Protein AF-0000000080757190 (afdb_homodimer)

Nearest PDB structures (foldseek):
  1sd5-assembly1_A  TM=6.225E-01  e=2.148E-11  Mycobacterium tuberculosis H37Rv
  4e7p-assembly2_A  TM=8.026E-01  e=9.971E-06  Streptococcus pneumoniae R6
  1qmp-assembly4_D  TM=8.564E-01  e=4.461E-05  Geobacillus stearothermophilus
  6ymz-assembly4_D  TM=7.601E-01  e=1.875E-04  Pectobacterium atrosepticum SCRI1043
  6ymz-assembly1_A  TM=7.648E-01  e=6.536E-04  Pectobacterium atrosepticum SCRI1043

Solvent-accessible surface area (backbone atoms only — not comparable to full-atom values): 19755 Å² total; per-residue (Å²): 108,46,32,36,37,38,30,24,57,44,65,65,57,48,49,52,53,50,51,58,47,61,72,43,81,66,52,79,40,80,48,78,25,54,28,60,68,53,41,52,58,52,51,73,77,44,85,35,40,32,36,40,36,42,45,61,31,82,81,44,59,49,65,67,58,46,49,59,48,28,73,66,71,65,30,47,35,39,39,35,30,52,53,92,46,36,67,65,50,36,71,73,34,30,91,56,43,39,33,64,42,48,50,82,70,47,73,66,54,48,52,45,51,52,52,45,49,45,20,43,49,55,46,48,52,52,53,50,51,48,42,52,50,48,54,49,49,43,53,38,49,53,43,35,47,51,26,36,44,49,36,29,70,74,68,65,36,52,68,69,51,29,51,47,48,42,52,49,52,11,60,77,65,69,48,51,52,47,55,46,18,51,51,48,40,64,68,68,65,109,110,45,31,36,36,38,31,26,56,45,67,65,58,48,50,52,52,51,51,58,47,61,71,44,85,66,52,79,39,81,47,80,26,56,29,61,69,54,40,52,59,54,53,72,76,42,86,36,42,30,36,40,36,42,46,62,32,82,81,44,59,48,67,65,57,46,49,58,49,28,72,67,72,65,30,46,36,39,40,36,32,52,52,92,46,36,68,66,49,35,70,72,34,30,90,56,42,39,32,64,43,47,50,82,72,46,71,67,54,48,50,47,51,51,52,44,50,45,20,43,50,55,46,49,51,54,53,49,50,50,41,51,52,49,53,51,50,43,52,39,49,53,44,36,47,50,26,35,44,50,37,29,69,75,66,66,36,51,68,69,52,28,51,48,49,40,53,49,52,11,61,76,66,70,48,52,51,49,56,47,17,52,51,47,40,62,68,70,65,110

Radius of gyration: 26.58 Å; Cα contacts (8 Å, |Δi|>4): 595; chains: 2; bounding box: 55×72×60 Å

Structure (mmCIF, N/CA/C/O backbone):
data_AF-0000000080757190-model_v1
#
loop_
_entity.id
_entity.type
_entity.pdbx_description
1 polymer 'ANTAR domain protein'
#
loop_
_atom_site.group_PDB
_atom_site.id
_atom_site.type_symbol
_atom_site.label_atom_id
_atom_site.label_alt_id
_atom_site.label_comp_id
_atom_site.label_asym_id
_atom_site.label_entity_id
_atom_site.label_seq_id
_atom_site.pdbx_PDB_ins_code
_atom_site.Cartn_x
_atom_site.Cartn_y
_atom_site.Cartn_z
_atom_site.occupancy
_atom_site.B_iso_or_equiv
_atom_site.auth_seq_id
_atom_site.auth_comp_id
_atom_site.auth_asym_id
_atom_site.auth_atom_id
_atom_site.pdbx_PDB_model_num
ATOM 1 N N . MET A 1 1 ? -3.865 -13.961 7.969 1 84.56 1 MET A N 1
ATOM 2 C CA . MET A 1 1 ? -5.262 -14.242 7.645 1 84.56 1 MET A CA 1
ATOM 3 C C . MET A 1 1 ? -5.781 -15.422 8.453 1 84.56 1 MET A C 1
ATOM 5 O O . MET A 1 1 ? -5.191 -16.5 8.438 1 84.56 1 MET A O 1
ATOM 9 N N . ASP A 1 2 ? -6.848 -15.344 9.227 1 87.44 2 ASP A N 1
ATOM 10 C CA . ASP A 1 2 ? -7.289 -16.375 10.164 1 87.44 2 ASP A CA 1
ATOM 11 C C . ASP A 1 2 ? -8.664 -16.922 9.773 1 87.44 2 ASP A C 1
ATOM 13 O O . ASP A 1 2 ? -8.984 -18.078 10.062 1 87.44 2 ASP A O 1
ATOM 17 N N . SER A 1 3 ? -9.453 -16.203 9.164 1 94.81 3 SER A N 1
ATOM 18 C CA . SER A 1 3 ? -10.828 -16.594 8.844 1 94.81 3 SER A CA 1
ATOM 19 C C . SER A 1 3 ? -11.094 -16.5 7.344 1 94.81 3 SER A C 1
ATOM 21 O O . SER A 1 3 ? -10.781 -15.484 6.715 1 94.81 3 SER A O 1
ATOM 23 N N . ILE A 1 4 ? -11.75 -17.641 6.812 1 96.94 4 ILE A N 1
ATOM 24 C CA . ILE A 1 4 ? -11.969 -17.703 5.371 1 96.94 4 ILE A CA 1
ATOM 25 C C . ILE A 1 4 ? -13.422 -18.109 5.09 1 96.94 4 ILE A C 1
ATOM 27 O O . ILE A 1 4 ? -13.961 -19 5.742 1 96.94 4 ILE A O 1
ATOM 31 N N . LEU A 1 5 ? -14.016 -17.359 4.211 1 98.06 5 LEU A N 1
ATOM 32 C CA . LEU A 1 5 ? -15.32 -17.734 3.672 1 98.06 5 LEU A CA 1
ATOM 33 C C . LEU A 1 5 ? -15.188 -18.266 2.25 1 98.06 5 LEU A C 1
ATOM 35 O O . LEU A 1 5 ? -14.656 -17.578 1.371 1 98.06 5 LEU A O 1
ATOM 39 N N . ILE A 1 6 ? -15.609 -19.484 2.037 1 98.5 6 ILE A N 1
ATOM 40 C CA . ILE A 1 6 ? -15.656 -20.094 0.71 1 98.5 6 ILE A CA 1
ATOM 41 C C . ILE A 1 6 ? -17.094 -20.062 0.177 1 98.5 6 ILE A C 1
ATOM 43 O O . ILE A 1 6 ? -18 -20.562 0.82 1 98.5 6 ILE A O 1
ATOM 47 N N . VAL A 1 7 ? -17.266 -19.484 -0.966 1 98.88 7 VAL A N 1
ATOM 48 C CA . VAL A 1 7 ? -18.562 -19.422 -1.63 1 98.88 7 VAL A CA 1
ATOM 49 C C . VAL A 1 7 ? -18.516 -20.188 -2.945 1 98.88 7 VAL A C 1
ATOM 51 O O . VAL A 1 7 ? -17.797 -19.797 -3.871 1 98.88 7 VAL A O 1
ATOM 54 N N . SER A 1 8 ? -19.266 -21.219 -3.076 1 98.81 8 SER A N 1
ATOM 55 C CA . SER A 1 8 ? -19.266 -22.078 -4.258 1 98.81 8 SER A CA 1
ATOM 56 C C . SER A 1 8 ? -20.547 -22.875 -4.367 1 98.81 8 SER A C 1
ATOM 58 O O . SER A 1 8 ? -21.078 -23.375 -3.365 1 98.81 8 SER A O 1
ATOM 60 N N . SER A 1 9 ? -21 -22.969 -5.559 1 98.44 9 SER A N 1
ATOM 61 C CA . SER A 1 9 ? -22.156 -23.812 -5.805 1 98.44 9 SER A CA 1
ATOM 62 C C . SER A 1 9 ? -21.797 -25.297 -5.809 1 98.44 9 SER A C 1
ATOM 64 O O . SER A 1 9 ? -22.672 -26.156 -5.707 1 98.44 9 SER A O 1
ATOM 66 N N . SER A 1 10 ? -20.516 -25.656 -6.012 1 98.19 10 SER A N 1
ATOM 67 C CA . SER A 1 10 ? -20.031 -27.031 -6.078 1 98.19 10 SER A CA 1
ATOM 68 C C . SER A 1 10 ? -19.484 -27.5 -4.727 1 98.19 10 SER A C 1
ATOM 70 O O . SER A 1 10 ? -18.469 -27 -4.258 1 98.19 10 SER A O 1
ATOM 72 N N . LEU A 1 11 ? -20.109 -28.484 -4.25 1 97 11 LEU A N 1
ATOM 73 C CA . LEU A 1 11 ? -19.656 -29.047 -2.984 1 97 11 LEU A CA 1
ATOM 74 C C . LEU A 1 11 ? -18.266 -29.656 -3.125 1 97 11 LEU A C 1
ATOM 76 O O . LEU A 1 11 ? -17.453 -29.594 -2.197 1 97 11 LEU A O 1
ATOM 80 N N . LYS A 1 12 ? -18.109 -30.141 -4.215 1 97.56 12 LYS A N 1
ATOM 81 C CA . LYS A 1 12 ? -16.812 -30.766 -4.484 1 97.56 12 LYS A CA 1
ATOM 82 C C . LYS A 1 12 ? -15.688 -29.734 -4.441 1 97.56 12 LYS A C 1
ATOM 84 O O . LYS A 1 12 ? -14.648 -29.969 -3.824 1 97.56 12 LYS A O 1
ATOM 89 N N . VAL A 1 13 ? -15.914 -28.703 -5.074 1 97.12 13 VAL A N 1
ATOM 90 C CA . VAL A 1 13 ? -14.906 -27.641 -5.117 1 97.12 13 VAL A CA 1
ATOM 91 C C . VAL A 1 13 ? -14.703 -27.062 -3.719 1 97.12 13 VAL A C 1
ATOM 93 O O . VAL A 1 13 ? -13.562 -26.844 -3.293 1 97.12 13 VAL A O 1
ATOM 96 N N . SER A 1 14 ? -15.852 -26.781 -3.021 1 97.56 14 SER A N 1
ATOM 97 C CA . SER A 1 14 ? -15.766 -26.281 -1.653 1 97.56 14 SER A CA 1
ATOM 98 C C . SER A 1 14 ? -14.922 -27.203 -0.779 1 97.56 14 SER A C 1
ATOM 100 O O . SER A 1 14 ? -14.055 -26.75 -0.035 1 97.56 14 SER A O 1
ATOM 102 N N . SER A 1 15 ? -15.164 -28.469 -0.9 1 96.12 15 SER A N 1
ATOM 103 C CA . SER A 1 15 ? -14.461 -29.469 -0.093 1 96.12 15 SER A CA 1
ATOM 104 C C . SER A 1 15 ? -12.977 -29.5 -0.44 1 96.12 15 SER A C 1
ATOM 106 O O . SER A 1 15 ? -12.125 -29.609 0.448 1 96.12 15 SER A O 1
ATOM 108 N N . THR A 1 16 ? -12.711 -29.531 -1.668 1 95.31 16 THR A N 1
ATOM 109 C CA . THR A 1 16 ? -11.328 -29.531 -2.129 1 95.31 16 THR A CA 1
ATOM 110 C C . THR A 1 16 ? -10.57 -28.328 -1.59 1 95.31 16 THR A C 1
ATOM 112 O O . THR A 1 16 ? -9.453 -28.453 -1.085 1 95.31 16 THR A O 1
ATOM 115 N N . LEU A 1 17 ? -11.164 -27.125 -1.741 1 95.62 17 LEU A N 1
ATOM 116 C CA . LEU A 1 17 ? -10.539 -25.891 -1.25 1 95.62 17 LEU A CA 1
ATOM 117 C C . LEU A 1 17 ? -10.328 -25.953 0.26 1 95.62 17 LEU A C 1
ATOM 119 O O . LEU A 1 17 ? -9.281 -25.547 0.764 1 95.62 17 LEU A O 1
ATOM 123 N N . GLU A 1 18 ? -11.375 -26.438 0.95 1 94.5 18 GLU A N 1
ATOM 124 C CA . GLU A 1 18 ? -11.273 -26.594 2.398 1 94.5 18 GLU A CA 1
ATOM 125 C C . GLU A 1 18 ? -10.109 -27.5 2.777 1 94.5 18 GLU A C 1
ATOM 127 O O . GLU A 1 18 ? -9.352 -27.203 3.703 1 94.5 18 GLU A O 1
ATOM 132 N N . GLU A 1 19 ? -9.969 -28.547 2.107 1 93.06 19 GLU A N 1
ATOM 133 C CA . GLU A 1 19 ? -8.898 -29.516 2.371 1 93.06 19 GLU A CA 1
ATOM 134 C C . GLU A 1 19 ? -7.527 -28.891 2.135 1 93.06 19 GLU A C 1
ATOM 136 O O . GLU A 1 19 ? -6.602 -29.094 2.92 1 93.06 19 GLU A O 1
ATOM 141 N N . LEU A 1 20 ? -7.441 -28.203 1.071 1 91.5 20 LEU A N 1
ATOM 142 C CA . LEU A 1 20 ? -6.195 -27.516 0.762 1 91.5 20 LEU A CA 1
ATOM 143 C C . LEU A 1 20 ? -5.824 -26.531 1.868 1 91.5 20 LEU A C 1
ATOM 145 O O . LEU A 1 20 ? -4.664 -26.453 2.271 1 91.5 20 LEU A O 1
ATOM 149 N N . LEU A 1 21 ? -6.789 -25.812 2.355 1 93.12 21 LEU A N 1
ATOM 150 C CA . LEU A 1 21 ? -6.566 -24.797 3.385 1 93.12 21 LEU A CA 1
ATOM 151 C C . LEU A 1 21 ? -6.184 -25.453 4.711 1 93.12 21 LEU A C 1
ATOM 153 O O . LEU A 1 21 ? -5.359 -24.906 5.453 1 93.12 21 LEU A O 1
ATOM 157 N N . LYS A 1 22 ? -6.75 -26.578 5 1 87.94 22 LYS A N 1
ATOM 158 C CA . LYS A 1 22 ? -6.512 -27.266 6.266 1 87.94 22 LYS A CA 1
ATOM 159 C C . LYS A 1 22 ? -5.113 -27.875 6.309 1 87.94 22 LYS A C 1
ATOM 161 O O . LYS A 1 22 ? -4.586 -28.156 7.391 1 87.94 22 LYS A O 1
ATOM 166 N N . PHE A 1 23 ? -4.613 -28.062 5.133 1 81.5 23 PHE A N 1
ATOM 167 C CA . PHE A 1 23 ? -3.246 -28.562 5.086 1 81.5 23 PHE A CA 1
ATOM 168 C C . PHE A 1 23 ? -2.273 -27.531 5.648 1 81.5 23 PHE A C 1
ATOM 170 O O . PHE A 1 23 ? -1.229 -27.891 6.195 1 81.5 23 PHE A O 1
ATOM 177 N N . ASN A 1 24 ? -2.668 -26.25 5.441 1 71.19 24 ASN A N 1
ATOM 178 C CA . ASN A 1 24 ? -1.891 -25.156 6 1 71.19 24 ASN A CA 1
ATOM 179 C C . ASN A 1 24 ? -2.467 -24.688 7.336 1 71.19 24 ASN A C 1
ATOM 181 O O . ASN A 1 24 ? -3.654 -24.375 7.426 1 71.19 24 ASN A O 1
ATOM 185 N N . SER A 1 25 ? -1.931 -24.969 8.453 1 65.5 25 SER A N 1
ATOM 186 C CA . SER A 1 25 ? -2.404 -24.797 9.828 1 65.5 25 SER A CA 1
ATOM 187 C C . SER A 1 25 ? -2.596 -23.328 10.172 1 65.5 25 SER A C 1
ATOM 189 O O . SER A 1 25 ? -3.039 -23 11.273 1 65.5 25 SER A O 1
ATOM 191 N N . SER A 1 26 ? -2.48 -22.531 9.25 1 76.25 26 SER A N 1
ATOM 192 C CA . SER A 1 26 ? -2.504 -21.109 9.609 1 76.25 26 SER A CA 1
ATOM 193 C C . SER A 1 26 ? -3.92 -20.547 9.547 1 76.25 26 SER A C 1
ATOM 195 O O . SER A 1 26 ? -4.168 -19.422 9.984 1 76.25 26 SER A O 1
ATOM 197 N N . TYR A 1 27 ? -4.898 -21.359 9.016 1 82.06 27 TYR A N 1
ATOM 198 C CA . TYR A 1 27 ? -6.27 -20.875 8.891 1 82.06 27 TYR A CA 1
ATOM 199 C C . TYR A 1 27 ? -7.16 -21.484 9.969 1 82.06 27 TYR A C 1
ATOM 201 O O . TYR A 1 27 ? -7.426 -22.688 9.961 1 82.06 27 TYR A O 1
ATOM 209 N N . ASN A 1 28 ? -7.633 -20.734 10.875 1 83.06 28 ASN A N 1
ATOM 210 C CA . ASN A 1 28 ? -8.328 -21.203 12.07 1 83.06 28 ASN A CA 1
ATOM 211 C C . ASN A 1 28 ? -9.82 -21.375 11.82 1 83.06 28 ASN A C 1
ATOM 213 O O . ASN A 1 28 ? -10.477 -22.188 12.477 1 83.06 28 ASN A O 1
ATOM 217 N N . GLU A 1 29 ? -10.438 -20.641 10.961 1 93.81 29 GLU A N 1
ATOM 218 C CA . GLU A 1 29 ? -11.883 -20.656 10.727 1 93.81 29 GLU A CA 1
ATOM 219 C C . GLU A 1 29 ? -12.195 -20.656 9.227 1 93.81 29 GLU A C 1
ATOM 221 O O . GLU A 1 29 ? -11.844 -19.719 8.516 1 93.81 29 GLU A O 1
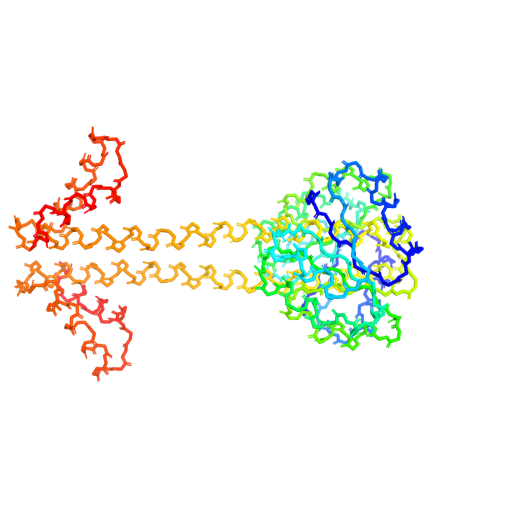ATOM 226 N N . ILE A 1 30 ? -12.82 -21.734 8.859 1 96.12 30 ILE A N 1
ATOM 227 C CA . ILE A 1 30 ? -13.273 -21.875 7.477 1 96.12 30 ILE A CA 1
ATOM 228 C C . ILE A 1 30 ? -14.789 -22.078 7.441 1 96.12 30 ILE A C 1
ATOM 230 O O . ILE A 1 30 ? -15.305 -23.031 8.039 1 96.12 30 ILE A O 1
ATOM 234 N N . VAL A 1 31 ? -15.516 -21.188 6.812 1 97.31 31 VAL A N 1
ATOM 235 C CA . VAL A 1 31 ? -16.969 -21.25 6.656 1 97.31 31 VAL A CA 1
ATOM 236 C C . VAL A 1 31 ? -17.328 -21.391 5.176 1 97.31 31 VAL A C 1
ATOM 238 O O . VAL A 1 31 ? -16.609 -20.859 4.312 1 97.31 31 VAL A O 1
ATOM 241 N N . MET A 1 32 ? -18.344 -22.125 4.859 1 97.94 32 MET A N 1
ATOM 242 C CA . MET A 1 32 ? -18.75 -22.359 3.479 1 97.94 32 MET A CA 1
ATOM 243 C C . MET A 1 32 ? -20.141 -21.781 3.221 1 97.94 32 MET A C 1
ATOM 245 O O . MET A 1 32 ? -21 -21.828 4.094 1 97.94 32 MET A O 1
ATOM 249 N N . ALA A 1 33 ? -20.328 -21.219 2.123 1 98.62 33 ALA A N 1
ATOM 250 C CA . ALA A 1 33 ? -21.609 -20.797 1.588 1 98.62 33 ALA A CA 1
ATOM 251 C C . ALA A 1 33 ? -21.859 -21.391 0.203 1 98.62 33 ALA A C 1
ATOM 253 O O . ALA A 1 33 ? -20.922 -21.5 -0.604 1 98.62 33 ALA A O 1
ATOM 254 N N . ARG A 1 34 ? -23.031 -21.656 -0.179 1 98.06 34 ARG A N 1
ATOM 255 C CA . ARG A 1 34 ? -23.359 -22.391 -1.397 1 98.06 34 ARG A CA 1
ATOM 256 C C . ARG A 1 34 ? -23.766 -21.453 -2.518 1 98.06 34 ARG A C 1
ATOM 258 O O . ARG A 1 34 ? -23.891 -21.859 -3.674 1 98.06 34 ARG A O 1
ATOM 265 N N . ASN A 1 35 ? -24.094 -20.219 -2.113 1 98.19 35 ASN A N 1
ATOM 266 C CA . ASN A 1 35 ? -24.516 -19.188 -3.059 1 98.19 35 ASN A CA 1
ATOM 267 C C . ASN A 1 35 ? -24.312 -17.781 -2.498 1 98.19 35 ASN A C 1
ATOM 269 O O . ASN A 1 35 ? -23.859 -17.625 -1.363 1 98.19 35 ASN A O 1
ATOM 273 N N . ALA A 1 36 ? -24.594 -16.781 -3.316 1 98.62 36 ALA A N 1
ATOM 274 C CA . ALA A 1 36 ? -24.359 -15.391 -2.941 1 98.62 36 ALA A CA 1
ATOM 275 C C . ALA A 1 36 ? -25.25 -14.977 -1.783 1 98.62 36 ALA A C 1
ATOM 277 O O . ALA A 1 36 ? -24.828 -14.258 -0.88 1 98.62 36 ALA A O 1
ATOM 278 N N . GLY A 1 37 ? -26.469 -15.336 -1.903 1 98.19 37 GLY A N 1
ATOM 279 C CA . GLY A 1 37 ? -27.391 -15.008 -0.836 1 98.19 37 GLY A CA 1
ATOM 280 C C . GLY A 1 37 ? -26.938 -15.477 0.528 1 98.19 37 GLY A C 1
ATOM 281 O O . GLY A 1 37 ? -26.969 -14.727 1.5 1 98.19 37 GLY A O 1
ATOM 282 N N . GLU A 1 38 ? -26.516 -16.688 0.583 1 98.25 38 GLU A N 1
ATOM 283 C CA . GLU A 1 38 ? -26.031 -17.234 1.839 1 98.25 38 GLU A CA 1
ATOM 284 C C . GLU A 1 38 ? -24.766 -16.516 2.307 1 98.25 38 GLU A C 1
ATOM 286 O O . GLU A 1 38 ? -24.625 -16.219 3.494 1 98.25 38 GLU A O 1
ATOM 291 N N . ALA A 1 39 ? -23.938 -16.266 1.405 1 98.44 39 ALA A N 1
ATOM 292 C CA . ALA A 1 39 ? -22.719 -15.539 1.732 1 98.44 39 ALA A CA 1
ATOM 293 C C . ALA A 1 39 ? -23.031 -14.164 2.312 1 98.44 39 ALA A C 1
ATOM 295 O O . ALA A 1 39 ? -22.469 -13.766 3.328 1 98.44 39 ALA A O 1
ATOM 296 N N . LYS A 1 40 ? -23.953 -13.461 1.642 1 97.75 40 LYS A N 1
ATOM 297 C CA . LYS A 1 40 ? -24.344 -12.133 2.094 1 97.75 40 LYS A CA 1
ATOM 298 C C . LYS A 1 40 ? -24.906 -12.18 3.51 1 97.75 40 LYS A C 1
ATOM 300 O O . LYS A 1 40 ? -24.656 -11.289 4.32 1 97.75 40 LYS A O 1
ATOM 305 N N . ARG A 1 41 ? -25.688 -13.164 3.809 1 97.81 41 ARG A N 1
ATOM 306 C CA . ARG A 1 41 ? -26.25 -13.32 5.145 1 97.81 41 ARG A CA 1
ATOM 307 C C . ARG A 1 41 ? -25.156 -13.531 6.184 1 97.81 41 ARG A C 1
ATOM 309 O O . ARG A 1 41 ? -25.188 -12.938 7.258 1 97.81 41 ARG A O 1
ATOM 316 N N . ILE A 1 42 ? -24.203 -14.32 5.875 1 97.69 42 ILE A N 1
ATOM 317 C CA . ILE A 1 42 ? -23.094 -14.602 6.785 1 97.69 42 ILE A CA 1
ATOM 318 C C . ILE A 1 42 ? -22.297 -13.336 7.023 1 97.69 42 ILE A C 1
ATOM 320 O O . ILE A 1 42 ? -21.906 -13.039 8.156 1 97.69 42 ILE A O 1
ATOM 324 N N . LEU A 1 43 ? -22.109 -12.586 6.008 1 96.88 43 LEU A N 1
ATOM 325 C CA . LEU A 1 43 ? -21.266 -11.398 6.023 1 96.88 43 LEU A CA 1
ATOM 326 C C . LEU A 1 43 ? -21.953 -10.258 6.762 1 96.88 43 LEU A C 1
ATOM 328 O O . LEU A 1 43 ? -21.312 -9.266 7.117 1 96.88 43 LEU A O 1
ATOM 332 N N . LEU A 1 44 ? -23.266 -10.328 6.914 1 95.06 44 LEU A N 1
ATOM 333 C CA . LEU A 1 44 ? -23.984 -9.367 7.754 1 95.06 44 LEU A CA 1
ATOM 334 C C . LEU A 1 44 ? -23.516 -9.477 9.203 1 95.06 44 LEU A C 1
ATOM 336 O O . LEU A 1 44 ? -23.516 -8.477 9.93 1 95.06 44 LEU A O 1
ATOM 340 N N . ASP A 1 45 ? -23.094 -10.656 9.539 1 94.19 45 ASP A N 1
ATOM 341 C CA . ASP A 1 45 ? -22.828 -10.93 10.953 1 94.19 45 ASP A CA 1
ATOM 342 C C . ASP A 1 45 ? -21.328 -10.758 11.258 1 94.19 45 ASP A C 1
ATOM 344 O O . ASP A 1 45 ? -20.969 -10.453 12.391 1 94.19 45 ASP A O 1
ATOM 348 N N . ARG A 1 46 ? -20.656 -11.062 10.234 1 92.69 46 ARG A N 1
ATOM 349 C CA . ARG A 1 46 ? -19.219 -10.984 10.508 1 92.69 46 ARG A CA 1
ATOM 350 C C . ARG A 1 46 ? -18.438 -10.82 9.211 1 92.69 46 ARG A C 1
ATOM 352 O O . ARG A 1 46 ? -18.938 -11.117 8.125 1 92.69 46 ARG A O 1
ATOM 359 N N . ASP A 1 47 ? -17.172 -10.43 9.438 1 93.19 47 ASP A N 1
ATOM 360 C CA . ASP A 1 47 ? -16.234 -10.312 8.32 1 93.19 47 ASP A CA 1
ATOM 361 C C . ASP A 1 47 ? -15.242 -11.469 8.312 1 93.19 47 ASP A C 1
ATOM 363 O O . ASP A 1 47 ? -15.164 -12.234 9.273 1 93.19 47 ASP A O 1
ATOM 367 N N . PHE A 1 48 ? -14.695 -11.656 7.23 1 96.12 48 PHE A N 1
ATOM 368 C CA . PHE A 1 48 ? -13.648 -12.656 7.062 1 96.12 48 PHE A CA 1
ATOM 369 C C . PHE A 1 48 ? -12.375 -12.031 6.512 1 96.12 48 PHE A C 1
ATOM 371 O O . PHE A 1 48 ? -12.43 -11.008 5.824 1 96.12 48 PHE A O 1
ATOM 378 N N . ASP A 1 49 ? -11.25 -12.586 6.848 1 94.88 49 ASP A N 1
ATOM 379 C CA . ASP A 1 49 ? -9.992 -12.078 6.293 1 94.88 49 ASP A CA 1
ATOM 380 C C . ASP A 1 49 ? -9.93 -12.297 4.785 1 94.88 49 ASP A C 1
ATOM 382 O O . ASP A 1 49 ? -9.461 -11.43 4.043 1 94.88 49 ASP A O 1
ATOM 386 N N . LEU A 1 50 ? -10.461 -13.453 4.371 1 96.69 50 LEU A N 1
ATOM 387 C CA . LEU A 1 50 ? -10.438 -13.828 2.963 1 96.69 50 LEU A CA 1
ATOM 388 C C . LEU A 1 50 ? -11.758 -14.477 2.555 1 96.69 50 LEU A C 1
ATOM 390 O O . LEU A 1 50 ? -12.297 -15.305 3.287 1 96.69 50 LEU A O 1
ATOM 394 N N . CYS A 1 51 ? -12.32 -13.992 1.433 1 98.19 51 CYS A N 1
ATOM 395 C CA . CYS A 1 51 ? -13.461 -14.633 0.785 1 98.19 51 CYS A CA 1
ATOM 396 C C . CYS A 1 51 ? -13.062 -15.211 -0.565 1 98.19 51 CYS A C 1
ATOM 398 O O . CYS A 1 51 ? -12.57 -14.492 -1.436 1 98.19 51 CYS A O 1
ATOM 400 N N . ILE A 1 52 ? -13.211 -16.5 -0.713 1 98.44 52 ILE A N 1
ATOM 401 C CA . ILE A 1 52 ? -12.961 -17.188 -1.978 1 98.44 52 ILE A CA 1
ATOM 402 C C . ILE A 1 52 ? -14.289 -17.484 -2.668 1 98.44 52 ILE A C 1
ATOM 404 O O . ILE A 1 52 ? -15.125 -18.219 -2.127 1 98.44 52 ILE A O 1
ATOM 408 N N . ILE A 1 53 ? -14.461 -16.938 -3.832 1 98.88 53 ILE A N 1
ATOM 409 C CA . ILE A 1 53 ? -15.688 -17.125 -4.59 1 98.88 53 ILE A CA 1
ATOM 410 C C . ILE A 1 53 ? -15.406 -17.922 -5.855 1 98.88 53 ILE A C 1
ATOM 412 O O . ILE A 1 53 ? -14.672 -17.469 -6.738 1 98.88 53 ILE A O 1
ATOM 416 N N . ASN A 1 54 ? -15.938 -19.094 -5.941 1 98.75 54 ASN A N 1
ATOM 417 C CA . ASN A 1 54 ? -15.867 -19.969 -7.109 1 98.75 54 ASN A CA 1
ATOM 418 C C . ASN A 1 54 ? -17.016 -19.703 -8.078 1 98.75 54 ASN A C 1
ATOM 420 O O . ASN A 1 54 ? -18.141 -20.172 -7.848 1 98.75 54 ASN A O 1
ATOM 424 N N . THR A 1 55 ? -16.734 -19.062 -9.141 1 98.56 55 THR A N 1
ATOM 425 C CA . THR A 1 55 ? -17.797 -18.672 -10.07 1 98.56 55 THR A CA 1
ATOM 426 C C . THR A 1 55 ? -18.016 -19.766 -11.117 1 98.56 55 THR A C 1
ATOM 428 O O . THR A 1 55 ? -17.125 -20.578 -11.375 1 98.56 55 THR A O 1
ATOM 431 N N . PRO A 1 56 ? -19.219 -19.719 -11.719 1 98.31 56 PRO A N 1
ATOM 432 C CA . PRO A 1 56 ? -20.391 -18.938 -11.352 1 98.31 56 PRO A CA 1
ATOM 433 C C . PRO A 1 56 ? -21.172 -19.531 -10.188 1 98.31 56 PRO A C 1
ATOM 435 O O . PRO A 1 56 ? -21.016 -20.719 -9.883 1 98.31 56 PRO A O 1
ATOM 438 N N . LEU A 1 57 ? -21.875 -18.719 -9.594 1 98.69 57 LEU A N 1
ATOM 439 C CA . LEU A 1 57 ? -22.828 -19.172 -8.57 1 98.69 57 LEU A CA 1
ATOM 440 C C . LEU A 1 57 ? -24.203 -19.406 -9.172 1 98.69 57 LEU A C 1
ATOM 442 O O . LEU A 1 57 ? -24.422 -19.141 -10.352 1 98.69 57 LEU A O 1
ATOM 446 N N . THR A 1 58 ? -25.062 -19.969 -8.383 1 98 58 THR A N 1
ATOM 447 C CA . THR A 1 58 ? -26.391 -20.328 -8.867 1 98 58 THR A CA 1
ATOM 448 C C . THR A 1 58 ? -27.266 -19.078 -8.992 1 98 58 THR A C 1
ATOM 450 O O . THR A 1 58 ? -28.125 -19 -9.875 1 98 58 THR A O 1
ATOM 453 N N . ASP A 1 59 ? -27.062 -18.156 -8.211 1 98.31 59 ASP A N 1
ATOM 454 C CA . ASP A 1 59 ? -27.969 -17.016 -8.148 1 98.31 59 ASP A CA 1
ATOM 455 C C . ASP A 1 59 ? -27.375 -15.797 -8.828 1 98.31 59 ASP A C 1
ATOM 457 O O . ASP A 1 59 ? -28.078 -14.844 -9.164 1 98.31 59 ASP A O 1
ATOM 461 N N . GLU A 1 60 ? -26.125 -15.789 -8.992 1 98.25 60 GLU A N 1
ATOM 462 C CA . GLU A 1 60 ? -25.422 -14.766 -9.75 1 98.25 60 GLU A CA 1
ATOM 463 C C . GLU A 1 60 ? -24.047 -15.25 -10.195 1 98.25 60 GLU A C 1
ATOM 465 O O . GLU A 1 60 ? -23.609 -16.328 -9.789 1 98.25 60 GLU A O 1
ATOM 470 N N . PHE A 1 61 ? -23.5 -14.453 -10.992 1 98.25 61 PHE A N 1
ATOM 471 C CA . PHE A 1 61 ? -22.172 -14.836 -11.453 1 98.25 61 PHE A CA 1
ATOM 472 C C . PHE A 1 61 ? -21.156 -14.812 -10.305 1 98.25 61 PHE A C 1
ATOM 474 O O . PHE A 1 61 ? -20.375 -15.75 -10.141 1 98.25 61 PHE A O 1
ATOM 481 N N . GLY A 1 62 ? -21.031 -13.789 -9.508 1 98.38 62 GLY A N 1
ATOM 482 C CA . GLY A 1 62 ? -20.125 -13.711 -8.375 1 98.38 62 GLY A CA 1
ATOM 483 C C . GLY A 1 62 ? -19.359 -12.406 -8.312 1 98.38 62 GLY A C 1
ATOM 484 O O . GLY A 1 62 ? -18.844 -12.031 -7.262 1 98.38 62 GLY A O 1
ATOM 485 N N . THR A 1 63 ? -19.312 -11.664 -9.43 1 98.25 63 THR A N 1
ATOM 486 C CA . THR A 1 63 ? -18.562 -10.422 -9.5 1 98.25 63 THR A CA 1
ATOM 487 C C . THR A 1 63 ? -19.188 -9.359 -8.602 1 98.25 63 THR A C 1
ATOM 489 O O . THR A 1 63 ? -18.484 -8.633 -7.895 1 98.25 63 THR A O 1
ATOM 492 N N . ASN A 1 64 ? -20.484 -9.227 -8.609 1 97.5 64 ASN A N 1
ATOM 493 C CA . ASN A 1 64 ? -21.172 -8.258 -7.75 1 97.5 64 ASN A CA 1
ATOM 494 C C . ASN A 1 64 ? -20.938 -8.562 -6.273 1 97.5 64 ASN A C 1
ATOM 496 O O . ASN A 1 64 ? -20.703 -7.652 -5.477 1 97.5 64 ASN A O 1
ATOM 500 N N . LEU A 1 65 ? -21.031 -9.812 -5.941 1 98.25 65 LEU A N 1
ATOM 501 C CA . LEU A 1 65 ? -20.734 -10.219 -4.57 1 98.25 65 LEU A CA 1
ATOM 502 C C . LEU A 1 65 ? -19.312 -9.844 -4.18 1 98.25 65 LEU A C 1
ATOM 504 O O . LEU A 1 65 ? -19.094 -9.273 -3.109 1 98.25 65 LEU A O 1
ATOM 508 N N . ALA A 1 66 ? -18.422 -10.117 -5.02 1 98.44 66 ALA A N 1
ATOM 509 C CA . ALA A 1 66 ? -17.016 -9.812 -4.77 1 98.44 66 ALA A CA 1
ATOM 510 C C . ALA A 1 66 ? -16.828 -8.312 -4.543 1 98.44 66 ALA A C 1
ATOM 512 O O . ALA A 1 66 ? -16.125 -7.91 -3.609 1 98.44 66 ALA A O 1
ATOM 513 N N . ILE A 1 67 ? -17.406 -7.496 -5.41 1 97.5 67 ILE A N 1
ATOM 514 C CA . ILE A 1 67 ? -17.281 -6.047 -5.332 1 97.5 67 ILE A CA 1
ATOM 515 C C . ILE A 1 67 ? -17.891 -5.547 -4.02 1 97.5 67 ILE A C 1
ATOM 517 O O . ILE A 1 67 ? -17.297 -4.699 -3.342 1 97.5 67 ILE A O 1
ATOM 521 N N . ASN A 1 68 ? -19.047 -6.09 -3.652 1 96.5 68 ASN A N 1
ATOM 522 C CA . ASN A 1 68 ? -19.703 -5.719 -2.4 1 96.5 68 ASN A CA 1
ATOM 523 C C . ASN A 1 68 ? -18.812 -6.031 -1.197 1 96.5 68 ASN A C 1
ATOM 525 O O . ASN A 1 68 ? -18.703 -5.223 -0.271 1 96.5 68 ASN A O 1
ATOM 529 N N . ILE A 1 69 ? -18.156 -7.141 -1.247 1 96.94 69 ILE A N 1
ATOM 530 C CA . ILE A 1 69 ? -17.281 -7.551 -0.148 1 96.94 69 ILE A CA 1
ATOM 531 C C . ILE A 1 69 ? -16.047 -6.664 -0.108 1 96.94 69 ILE A C 1
ATOM 533 O O . ILE A 1 69 ? -15.656 -6.176 0.957 1 96.94 69 ILE A O 1
ATOM 537 N N . ALA A 1 70 ? -15.477 -6.473 -1.234 1 94.81 70 ALA A N 1
ATOM 538 C CA . ALA A 1 70 ? -14.258 -5.672 -1.336 1 94.81 70 ALA A CA 1
ATOM 539 C C . ALA A 1 70 ? -14.492 -4.25 -0.836 1 94.81 70 ALA A C 1
ATOM 541 O O . ALA A 1 70 ? -13.602 -3.645 -0.232 1 94.81 70 ALA A O 1
ATOM 542 N N . ASN A 1 71 ? -15.617 -3.68 -1.094 1 90.69 71 ASN A N 1
ATOM 543 C CA . ASN A 1 71 ? -15.961 -2.311 -0.724 1 90.69 71 ASN A CA 1
ATOM 544 C C . ASN A 1 71 ? -16.031 -2.139 0.791 1 90.69 71 ASN A C 1
ATOM 546 O O . ASN A 1 71 ? -15.945 -1.02 1.298 1 90.69 71 ASN A O 1
ATOM 550 N N . ARG A 1 72 ? -16.219 -3.266 1.52 1 85.19 72 ARG A N 1
ATOM 551 C CA . ARG A 1 72 ? -16.234 -3.186 2.977 1 85.19 72 ARG A CA 1
ATOM 552 C C . ARG A 1 72 ? -14.828 -2.969 3.525 1 85.19 72 ARG A C 1
ATOM 554 O O . ARG A 1 72 ? -14.664 -2.574 4.684 1 85.19 72 ARG A O 1
ATOM 561 N N . GLU A 1 73 ? -13.734 -3.225 2.627 1 79.25 73 GLU A N 1
ATOM 562 C CA . GLU A 1 73 ? -12.328 -2.961 2.924 1 79.25 73 GLU A CA 1
ATOM 563 C C . GLU A 1 73 ? -11.852 -3.783 4.117 1 79.25 73 GLU A C 1
ATOM 565 O O . GLU A 1 73 ? -10.914 -3.391 4.816 1 79.25 73 GLU A O 1
ATOM 570 N N . THR A 1 74 ? -12.57 -4.875 4.461 1 82 74 THR A N 1
ATOM 571 C CA . THR A 1 74 ? -12.211 -5.711 5.598 1 82 74 THR A CA 1
ATOM 572 C C . THR A 1 74 ? -11.664 -7.055 5.125 1 82 74 THR A C 1
ATOM 574 O O . THR A 1 74 ? -10.945 -7.734 5.867 1 82 74 THR A O 1
ATOM 577 N N . SER A 1 75 ? -12.055 -7.309 3.949 1 92.81 75 SER A N 1
ATOM 578 C CA . SER A 1 75 ? -11.734 -8.648 3.475 1 92.81 75 SER A CA 1
ATOM 579 C C . SER A 1 75 ? -10.945 -8.602 2.17 1 92.81 75 SER A C 1
ATOM 581 O O . SER A 1 75 ? -11.18 -7.723 1.333 1 92.81 75 SER A O 1
ATOM 583 N N . GLN A 1 76 ? -9.984 -9.547 2.066 1 95.69 76 GLN A N 1
ATOM 584 C CA . GLN A 1 76 ? -9.469 -9.859 0.738 1 95.69 76 GLN A CA 1
ATOM 585 C C . GLN A 1 76 ? -10.438 -10.766 -0.024 1 95.69 76 GLN A C 1
ATOM 587 O O . GLN A 1 76 ? -11.172 -11.547 0.581 1 95.69 76 GLN A O 1
ATOM 592 N N . VAL A 1 77 ? -10.523 -10.586 -1.362 1 97.75 77 VAL A N 1
ATOM 593 C CA . VAL A 1 77 ? -11.43 -11.414 -2.156 1 97.75 77 VAL A CA 1
ATOM 594 C C . VAL A 1 77 ? -10.656 -12.078 -3.293 1 97.75 77 VAL A C 1
ATOM 596 O O . VAL A 1 77 ? -9.93 -11.414 -4.031 1 97.75 77 VAL A O 1
ATOM 599 N N . MET A 1 78 ? -10.75 -13.367 -3.361 1 98.12 78 MET A N 1
ATOM 600 C CA . MET A 1 78 ? -10.266 -14.164 -4.484 1 98.12 78 MET A CA 1
ATOM 601 C C . MET A 1 78 ? -11.43 -14.695 -5.316 1 98.12 78 MET A C 1
ATOM 603 O O . MET A 1 78 ? -12.289 -15.414 -4.805 1 98.12 78 MET A O 1
ATOM 607 N N . LEU A 1 79 ? -11.438 -14.336 -6.551 1 98.5 79 LEU A N 1
ATOM 608 C CA . LEU A 1 79 ? -12.461 -14.789 -7.488 1 98.5 79 LEU A CA 1
ATOM 609 C C . LEU A 1 79 ? -11.891 -15.836 -8.445 1 98.5 79 LEU A C 1
ATOM 611 O O . LEU A 1 79 ? -10.938 -15.555 -9.172 1 98.5 79 LEU A O 1
ATOM 615 N N . ILE A 1 80 ? -12.414 -17.047 -8.359 1 98.38 80 ILE A N 1
ATOM 616 C CA . ILE A 1 80 ? -12.016 -18.109 -9.266 1 98.38 80 ILE A CA 1
ATOM 617 C C . ILE A 1 80 ? -12.969 -18.156 -10.461 1 98.38 80 ILE A C 1
ATOM 619 O O . ILE A 1 80 ? -14.18 -18.297 -10.297 1 98.38 80 ILE A O 1
ATOM 623 N N . VAL A 1 81 ? -12.406 -18.031 -11.664 1 98.25 81 VAL A N 1
ATOM 624 C CA . VAL A 1 81 ? -13.227 -17.906 -12.867 1 98.25 81 VAL A CA 1
ATOM 625 C C . VAL A 1 81 ? -12.695 -18.812 -13.961 1 98.25 81 VAL A C 1
ATOM 627 O O . VAL A 1 81 ? -11.562 -19.297 -13.883 1 98.25 81 VAL A O 1
ATOM 630 N N . LYS A 1 82 ? -13.609 -19.109 -14.898 1 97 82 LYS A N 1
ATOM 631 C CA . LYS A 1 82 ? -13.164 -19.828 -16.094 1 97 82 LYS A CA 1
ATOM 632 C C . LYS A 1 82 ? -12.047 -19.062 -16.797 1 97 82 LYS A C 1
ATOM 634 O O . LYS A 1 82 ? -12.094 -17.828 -16.906 1 97 82 LYS A O 1
ATOM 639 N N . SER A 1 83 ? -11.117 -19.797 -17.375 1 95.5 83 SER A N 1
ATOM 640 C CA . SER A 1 83 ? -9.906 -19.219 -17.953 1 95.5 83 SER A CA 1
ATOM 641 C C . SER A 1 83 ? -10.258 -18.234 -19.078 1 95.5 83 SER A C 1
ATOM 643 O O . SER A 1 83 ? -9.602 -17.203 -19.234 1 95.5 83 SER A O 1
ATOM 645 N N . GLU A 1 84 ? -11.297 -18.484 -19.844 1 96.06 84 GLU A N 1
ATOM 646 C CA . GLU A 1 84 ? -11.672 -17.641 -20.984 1 96.06 84 GLU A CA 1
ATOM 647 C C . GLU A 1 84 ? -12.188 -16.281 -20.516 1 96.06 84 GLU A C 1
ATOM 649 O O . GLU A 1 84 ? -12.234 -15.336 -21.312 1 96.06 84 GLU A O 1
ATOM 654 N N . LEU A 1 85 ? -12.617 -16.234 -19.219 1 96.94 85 LEU A N 1
ATOM 655 C CA . LEU A 1 85 ? -13.211 -15.008 -18.703 1 96.94 85 LEU A CA 1
ATOM 656 C C . LEU A 1 85 ? -12.211 -14.25 -17.844 1 96.94 85 LEU A C 1
ATOM 658 O O . LEU A 1 85 ? -12.5 -13.133 -17.391 1 96.94 85 LEU A O 1
ATOM 662 N N . GLU A 1 86 ? -11.062 -14.789 -17.578 1 95.69 86 GLU A N 1
ATOM 663 C CA . GLU A 1 86 ? -10.117 -14.273 -16.594 1 95.69 86 GLU A CA 1
ATOM 664 C C . GLU A 1 86 ? -9.75 -12.828 -16.891 1 95.69 86 GLU A C 1
ATOM 666 O O . GLU A 1 86 ? -9.844 -11.969 -16 1 95.69 86 GLU A O 1
ATOM 671 N N . ASP A 1 87 ? -9.359 -12.461 -18.125 1 92.56 87 ASP A N 1
ATOM 672 C CA . ASP A 1 87 ? -8.898 -11.117 -18.453 1 92.56 87 ASP A CA 1
ATOM 673 C C . ASP A 1 87 ? -10.031 -10.102 -18.344 1 92.56 87 ASP A C 1
ATOM 675 O O . ASP A 1 87 ? -9.859 -9.039 -17.75 1 92.56 87 ASP A O 1
ATOM 679 N N . GLU A 1 88 ? -11.164 -10.453 -18.906 1 95.94 88 GLU A N 1
ATOM 680 C CA . GLU A 1 88 ? -12.32 -9.57 -18.875 1 95.94 88 GLU A CA 1
ATOM 681 C C . GLU A 1 88 ? -12.75 -9.266 -17.453 1 95.94 88 GLU A C 1
ATOM 683 O O . GLU A 1 88 ? -12.977 -8.109 -17.094 1 95.94 88 GLU A O 1
ATOM 688 N N . ILE A 1 89 ? -12.812 -10.297 -16.641 1 97.19 89 ILE A N 1
ATOM 689 C CA . ILE A 1 89 ? -13.273 -10.133 -15.258 1 97.19 89 ILE A CA 1
ATOM 690 C C . ILE A 1 89 ? -12.219 -9.391 -14.445 1 97.19 89 ILE A C 1
ATOM 692 O O . ILE A 1 89 ? -12.547 -8.531 -13.625 1 97.19 89 ILE A O 1
ATOM 696 N N . SER A 1 90 ? -11.008 -9.734 -14.625 1 95.06 90 SER A N 1
ATOM 697 C CA . SER A 1 90 ? -9.93 -9.031 -13.938 1 95.06 90 SER A CA 1
ATOM 698 C C . SER A 1 90 ? -9.992 -7.531 -14.195 1 95.06 90 SER A C 1
ATOM 700 O O . SER A 1 90 ? -9.906 -6.734 -13.258 1 95.06 90 SER A O 1
ATOM 702 N N . ASP A 1 91 ? -10.172 -7.102 -15.438 1 92.56 91 ASP A N 1
ATOM 703 C CA . ASP A 1 91 ? -10.258 -5.691 -15.812 1 92.56 91 ASP A CA 1
ATOM 704 C C . ASP A 1 91 ? -11.414 -5.004 -15.086 1 92.56 91 ASP A C 1
ATOM 706 O O . ASP A 1 91 ? -11.312 -3.834 -14.719 1 92.56 91 ASP A O 1
ATOM 710 N N . LYS A 1 92 ? -12.469 -5.762 -14.898 1 95.5 92 LYS A N 1
ATOM 711 C CA . LYS A 1 92 ? -13.695 -5.215 -14.32 1 95.5 92 LYS A CA 1
ATOM 712 C C . LYS A 1 92 ? -13.555 -5.016 -12.812 1 95.5 92 LYS A C 1
ATOM 714 O O . LYS A 1 92 ? -14.141 -4.098 -12.242 1 95.5 92 LYS A O 1
ATOM 719 N N . VAL A 1 93 ? -12.695 -5.879 -12.18 1 96.06 93 VAL A N 1
ATOM 720 C CA . VAL A 1 93 ? -12.812 -5.898 -10.727 1 96.06 93 VAL A CA 1
ATOM 721 C C . VAL A 1 93 ? -11.484 -5.477 -10.094 1 96.06 93 VAL A C 1
ATOM 723 O O . VAL A 1 93 ? -11.406 -5.27 -8.883 1 96.06 93 VAL A O 1
ATOM 726 N N . GLU A 1 94 ? -10.461 -5.355 -10.844 1 92.12 94 GLU A N 1
ATOM 727 C CA . GLU A 1 94 ? -9.133 -5.09 -10.297 1 92.12 94 GLU A CA 1
ATOM 728 C C . GLU A 1 94 ? -9.109 -3.793 -9.492 1 92.12 94 GLU A C 1
ATOM 730 O O . GLU A 1 94 ? -8.406 -3.693 -8.484 1 92.12 94 GLU A O 1
ATOM 735 N N . ASP A 1 95 ? -9.891 -2.764 -9.898 1 90.81 95 ASP A N 1
ATOM 736 C CA . ASP A 1 95 ? -9.914 -1.473 -9.227 1 90.81 95 ASP A CA 1
ATOM 737 C C . ASP A 1 95 ? -10.539 -1.594 -7.836 1 90.81 95 ASP A C 1
ATOM 739 O O . ASP A 1 95 ? -10.398 -0.692 -7.004 1 90.81 95 ASP A O 1
ATOM 743 N N . TYR A 1 96 ? -11.25 -2.725 -7.598 1 94.06 96 TYR A N 1
ATOM 744 C CA . TYR A 1 96 ? -11.852 -2.947 -6.289 1 94.06 96 TYR A CA 1
ATOM 745 C C . TYR A 1 96 ? -10.938 -3.773 -5.395 1 94.06 96 TYR A C 1
ATOM 747 O O . TYR A 1 96 ? -11.297 -4.102 -4.262 1 94.06 96 TYR A O 1
ATOM 755 N N . GLY A 1 97 ? -9.75 -4.152 -6.008 1 94.44 97 GLY A N 1
ATOM 756 C CA . GLY A 1 97 ? -8.797 -4.914 -5.223 1 94.44 97 GLY A CA 1
ATOM 757 C C . GLY A 1 97 ? -9.094 -6.402 -5.203 1 94.44 97 GLY A C 1
ATOM 758 O O . GLY A 1 97 ? -8.648 -7.117 -4.305 1 94.44 97 GLY A O 1
ATOM 759 N N . ILE A 1 98 ? -9.875 -6.891 -6.078 1 96.88 98 ILE A N 1
ATOM 760 C CA . ILE A 1 98 ? -10.273 -8.289 -6.113 1 96.88 98 ILE A CA 1
ATOM 761 C C . ILE A 1 98 ? -9.266 -9.094 -6.934 1 96.88 98 ILE A C 1
ATOM 763 O O . ILE A 1 98 ? -8.906 -8.703 -8.047 1 96.88 98 ILE A O 1
ATOM 767 N N . PHE A 1 99 ? -8.852 -10.203 -6.434 1 97 99 PHE A N 1
ATOM 768 C CA . PHE A 1 99 ? -7.879 -11.094 -7.059 1 97 99 PHE A CA 1
ATOM 769 C C . PHE A 1 99 ? -8.578 -12.164 -7.887 1 97 99 PHE A C 1
ATOM 771 O O . PHE A 1 99 ? -9.398 -12.922 -7.367 1 97 99 PHE A O 1
ATOM 778 N N . VAL A 1 100 ? -8.219 -12.219 -9.141 1 97.44 100 VAL A N 1
ATOM 779 C CA . VAL A 1 100 ? -8.852 -13.18 -10.039 1 97.44 100 VAL A CA 1
ATOM 780 C C . VAL A 1 100 ? -7.883 -14.312 -10.352 1 97.44 100 VAL A C 1
ATOM 782 O O . VAL A 1 100 ? -6.723 -14.07 -10.703 1 97.44 100 VAL A O 1
ATOM 785 N N . VAL A 1 101 ? -8.359 -15.531 -10.18 1 96.88 101 VAL A N 1
ATOM 786 C CA . VAL A 1 101 ? -7.605 -16.734 -10.477 1 96.88 101 VAL A CA 1
ATOM 787 C C . VAL A 1 101 ? -8.383 -17.609 -11.469 1 96.88 101 VAL A C 1
ATOM 789 O O . VAL A 1 101 ? -9.586 -17.844 -11.289 1 96.88 101 VAL A O 1
ATOM 792 N N . ALA A 1 102 ? -7.641 -18.078 -12.477 1 96.31 102 ALA A N 1
ATOM 793 C CA . ALA A 1 102 ? -8.305 -18.859 -13.523 1 96.31 102 ALA A CA 1
ATOM 794 C C . ALA A 1 102 ? -8.32 -20.344 -13.172 1 96.31 102 ALA A C 1
ATOM 796 O O . ALA A 1 102 ? -7.371 -20.859 -12.57 1 96.31 102 ALA A O 1
ATOM 797 N N . LYS A 1 103 ? -9.539 -21 -13.609 1 94.44 103 LYS A N 1
ATOM 798 C CA . LYS A 1 103 ? -9.617 -22.453 -13.625 1 94.44 103 LYS A CA 1
ATOM 799 C C . LYS A 1 103 ? -8.797 -23.031 -14.773 1 94.44 103 LYS A C 1
ATOM 801 O O . LYS A 1 103 ? -8.672 -22.422 -15.836 1 94.44 103 LYS A O 1
ATOM 806 N N . PRO A 1 104 ? -8.242 -24.344 -14.492 1 94.5 104 PRO A N 1
ATOM 807 C CA . PRO A 1 104 ? -8.211 -25.125 -13.258 1 94.5 104 PRO A CA 1
ATOM 808 C C . PRO A 1 104 ? -7.191 -24.609 -12.25 1 94.5 104 PRO A C 1
ATOM 810 O O . PRO A 1 104 ? -6.109 -24.156 -12.633 1 94.5 104 PRO A O 1
ATOM 813 N N . VAL A 1 105 ? -7.535 -24.641 -11.062 1 93.5 105 VAL A N 1
ATOM 814 C CA . VAL A 1 105 ? -6.641 -24.219 -9.984 1 93.5 105 VAL A CA 1
ATOM 815 C C . VAL A 1 105 ? -5.934 -25.438 -9.391 1 93.5 105 VAL A C 1
ATOM 817 O O . VAL A 1 105 ? -6.535 -26.203 -8.641 1 93.5 105 VAL A O 1
ATOM 820 N N . ASN A 1 106 ? -4.742 -25.578 -9.734 1 90.56 106 ASN A N 1
ATOM 821 C CA . ASN A 1 106 ? -3.99 -26.672 -9.117 1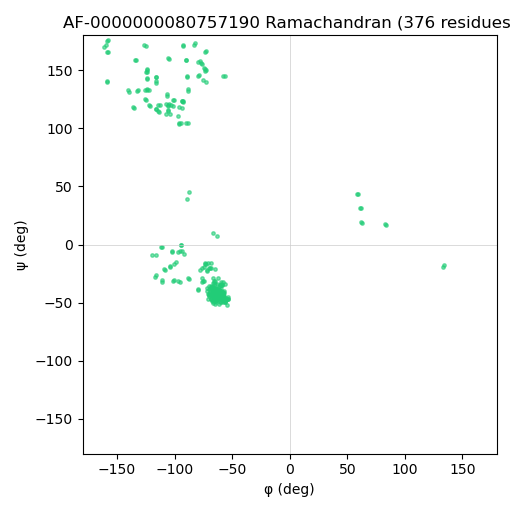 90.56 106 ASN A CA 1
ATOM 822 C C . ASN A 1 106 ? -3.451 -26.281 -7.746 1 90.56 106 ASN A C 1
ATOM 824 O O . ASN A 1 106 ? -3.592 -25.125 -7.324 1 90.56 106 ASN A O 1
ATOM 828 N N . ARG A 1 107 ? -2.871 -27.281 -7.055 1 89.94 107 ARG A N 1
ATOM 829 C CA . ARG A 1 107 ? -2.414 -27.094 -5.684 1 89.94 107 ARG A CA 1
ATOM 830 C C . ARG A 1 107 ? -1.354 -26 -5.613 1 89.94 107 ARG A C 1
ATO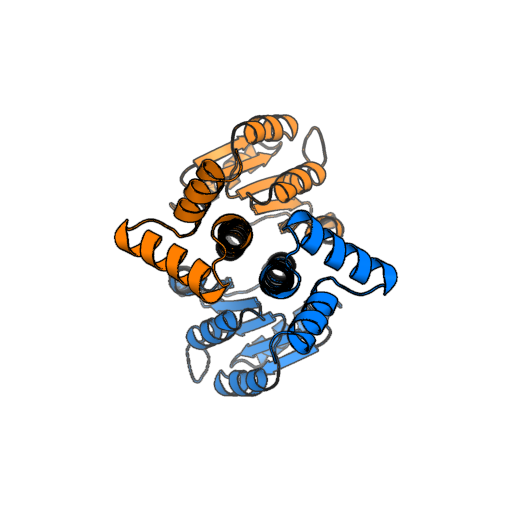M 832 O O . ARG A 1 107 ? -1.396 -25.141 -4.727 1 89.94 107 ARG A O 1
ATOM 839 N N . GLN A 1 108 ? -0.476 -26.016 -6.535 1 88.31 108 GLN A N 1
ATOM 840 C CA . GLN A 1 108 ? 0.616 -25.047 -6.547 1 88.31 108 GLN A CA 1
ATOM 841 C C . GLN A 1 108 ? 0.091 -23.625 -6.742 1 88.31 108 GLN A C 1
ATOM 843 O O . GLN A 1 108 ? 0.484 -22.703 -6.016 1 88.31 108 GLN A O 1
ATOM 848 N N . LEU A 1 109 ? -0.723 -23.422 -7.734 1 91.12 109 LEU A N 1
ATOM 849 C CA . LEU A 1 109 ? -1.306 -22.125 -8.016 1 91.12 109 LEU A CA 1
ATOM 850 C C . LEU A 1 109 ? -2.131 -21.625 -6.836 1 91.12 109 LEU A C 1
ATOM 852 O O . LEU A 1 109 ? -2.057 -20.453 -6.469 1 91.12 109 LEU A O 1
ATOM 856 N N . PHE A 1 110 ? -2.881 -22.547 -6.25 1 93.81 110 PHE A N 1
ATOM 857 C CA . PHE A 1 110 ? -3.713 -22.188 -5.109 1 93.81 110 PHE A CA 1
ATOM 858 C C . PHE A 1 110 ? -2.857 -21.656 -3.963 1 93.81 110 PHE A C 1
ATOM 860 O O . PHE A 1 110 ? -3.129 -20.578 -3.424 1 93.81 110 PHE A O 1
ATOM 867 N N . TRP A 1 111 ? -1.884 -22.312 -3.639 1 90.31 111 TRP A N 1
ATOM 868 C CA . TRP A 1 111 ? -1.021 -21.938 -2.523 1 90.31 111 TRP A CA 1
ATOM 869 C C . TRP A 1 111 ? -0.277 -20.641 -2.826 1 90.31 111 TRP A C 1
ATOM 871 O O . TRP A 1 111 ? -0.144 -19.781 -1.957 1 90.31 111 TRP A O 1
ATOM 881 N N . SER A 1 112 ? 0.2 -20.547 -4.004 1 91.81 112 SER A N 1
ATOM 882 C CA . SER A 1 112 ? 0.884 -19.328 -4.398 1 91.81 112 SER A CA 1
ATOM 883 C C . SER A 1 112 ? -0.041 -18.109 -4.293 1 91.81 112 SER A C 1
ATOM 885 O O . SER A 1 112 ? 0.357 -17.062 -3.785 1 91.81 112 SER A O 1
ATOM 887 N N . ALA A 1 113 ? -1.247 -18.219 -4.805 1 94.25 113 ALA A N 1
ATOM 888 C CA . ALA A 1 113 ? -2.238 -17.141 -4.73 1 94.25 113 ALA A CA 1
ATOM 889 C C . ALA A 1 113 ? -2.525 -16.766 -3.279 1 94.25 113 ALA A C 1
ATOM 891 O O . ALA A 1 113 ? -2.539 -15.578 -2.932 1 94.25 113 ALA A O 1
ATOM 892 N N . LEU A 1 114 ? -2.682 -17.781 -2.426 1 93.38 114 LEU A N 1
ATOM 893 C CA . LEU A 1 114 ? -2.967 -17.531 -1.016 1 93.38 114 LEU A CA 1
ATOM 894 C C . LEU A 1 114 ? -1.825 -16.766 -0.353 1 93.38 114 LEU A C 1
ATOM 896 O O . LEU A 1 114 ? -2.062 -15.859 0.441 1 93.38 114 LEU A O 1
ATOM 900 N N . LYS A 1 115 ? -0.684 -17.15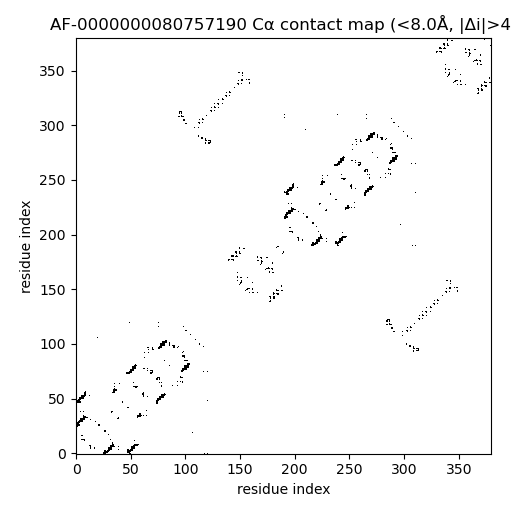6 -0.627 1 91.56 115 LYS A N 1
ATOM 901 C CA . LYS A 1 115 ? 0.485 -16.5 -0.062 1 91.56 115 LYS A CA 1
ATOM 902 C C . LYS A 1 115 ? 0.551 -15.039 -0.505 1 91.56 115 LYS A C 1
ATOM 904 O O . LYS A 1 115 ? 0.778 -14.141 0.313 1 91.56 115 LYS A O 1
ATOM 909 N N . LEU A 1 116 ? 0.322 -14.836 -1.77 1 94 116 LEU A N 1
ATOM 910 C CA . LEU A 1 116 ? 0.364 -13.484 -2.316 1 94 116 LEU A CA 1
ATOM 911 C C . LEU A 1 116 ? -0.74 -12.625 -1.715 1 94 116 LEU A C 1
ATOM 913 O O . LEU A 1 116 ? -0.503 -11.469 -1.35 1 94 116 LEU A O 1
ATOM 917 N N . ILE A 1 117 ? -1.805 -13.141 -1.593 1 95.19 117 ILE A N 1
ATOM 918 C CA . ILE A 1 117 ? -2.939 -12.422 -1.023 1 95.19 117 ILE A CA 1
ATOM 919 C C . ILE A 1 117 ? -2.672 -12.125 0.449 1 95.19 117 ILE A C 1
ATOM 921 O O . ILE A 1 117 ? -3.055 -11.062 0.952 1 95.19 117 ILE A O 1
ATOM 925 N N . SER A 1 118 ? -2.076 -13.078 1.168 1 92.81 118 SER A N 1
ATOM 926 C CA . SER A 1 118 ? -1.73 -12.859 2.57 1 92.81 118 SER A CA 1
ATOM 927 C C . SER A 1 118 ? -0.77 -11.688 2.73 1 92.81 118 SER A C 1
ATOM 929 O O . SER A 1 118 ? -0.911 -10.891 3.658 1 92.81 118 SER A O 1
ATOM 931 N N . VAL A 1 119 ? 0.194 -11.578 1.852 1 93.44 119 VAL A N 1
ATOM 932 C CA . VAL A 1 119 ? 1.14 -10.469 1.868 1 93.44 119 VAL A CA 1
ATOM 933 C C . VAL A 1 119 ? 0.394 -9.156 1.66 1 93.44 119 VAL A C 1
ATOM 935 O O . VAL A 1 119 ? 0.625 -8.18 2.381 1 93.44 119 VAL A O 1
ATOM 938 N N . SER A 1 120 ? -0.515 -9.148 0.658 1 92.44 120 SER A N 1
ATOM 939 C CA . SER A 1 120 ? -1.327 -7.969 0.377 1 92.44 120 SER A CA 1
ATOM 940 C C . SER A 1 120 ? -2.186 -7.59 1.578 1 92.44 120 SER A C 1
ATOM 942 O O . SER A 1 120 ? -2.299 -6.41 1.921 1 92.44 120 SER A O 1
ATOM 944 N N . HIS A 1 121 ? -2.75 -8.586 2.17 1 92.25 121 HIS A N 1
ATOM 945 C CA . HIS A 1 121 ? -3.594 -8.375 3.34 1 92.25 121 HIS A CA 1
ATOM 946 C C . HIS A 1 121 ? -2.824 -7.676 4.453 1 92.25 121 HIS A C 1
ATOM 948 O O . HIS A 1 121 ? -3.316 -6.711 5.043 1 92.25 121 HIS A O 1
ATOM 954 N N . ASN A 1 122 ? -1.668 -8.133 4.754 1 89.81 122 ASN A N 1
ATOM 955 C CA . ASN A 1 122 ? -0.852 -7.574 5.828 1 89.81 122 ASN A CA 1
ATOM 956 C C . ASN A 1 122 ? -0.438 -6.137 5.531 1 89.81 122 ASN A C 1
ATOM 958 O O . ASN A 1 122 ? -0.449 -5.289 6.422 1 89.81 122 ASN A O 1
ATOM 962 N N . ARG A 1 123 ? -0.093 -5.898 4.301 1 87.75 123 ARG A N 1
ATOM 963 C CA . ARG A 1 123 ? 0.284 -4.547 3.898 1 87.75 123 ARG A CA 1
ATOM 964 C C . ARG A 1 123 ? -0.887 -3.582 4.051 1 87.75 123 ARG A C 1
ATOM 966 O O . ARG A 1 123 ? -0.721 -2.471 4.559 1 87.75 123 ARG A O 1
ATOM 973 N N . MET A 1 124 ? -2.018 -4.027 3.611 1 88.38 124 MET A N 1
ATOM 974 C CA . MET A 1 124 ? -3.215 -3.193 3.682 1 88.38 124 MET A CA 1
ATOM 975 C C . MET A 1 124 ? -3.584 -2.895 5.129 1 88.38 124 MET A C 1
ATOM 977 O O . MET A 1 124 ? -3.973 -1.772 5.457 1 88.38 124 MET A O 1
ATOM 981 N N . LYS A 1 125 ? -3.49 -3.902 5.934 1 88.62 125 LYS A N 1
ATOM 982 C CA . LYS A 1 125 ? -3.795 -3.721 7.348 1 88.62 125 LYS A CA 1
ATOM 983 C C . LYS A 1 125 ? -2.895 -2.656 7.973 1 88.62 125 LYS A C 1
ATOM 985 O O . LYS A 1 125 ? -3.359 -1.819 8.75 1 88.62 125 LYS A O 1
ATOM 990 N N . GLY A 1 126 ? -1.649 -2.65 7.629 1 87.88 126 GLY A N 1
ATOM 991 C CA . GLY A 1 126 ? -0.717 -1.648 8.125 1 87.88 126 GLY A CA 1
ATOM 992 C C . GLY A 1 126 ? -1.066 -0.24 7.684 1 87.88 126 GLY A C 1
ATOM 993 O O . GLY A 1 126 ? -1.059 0.69 8.492 1 87.88 126 GLY A O 1
ATOM 994 N N . LEU A 1 127 ? -1.415 -0.097 6.426 1 87.88 127 LEU A N 1
ATOM 995 C CA . LEU A 1 127 ? -1.755 1.21 5.879 1 87.88 127 LEU A CA 1
ATOM 996 C C . LEU A 1 127 ? -3.076 1.713 6.449 1 87.88 127 LEU A C 1
ATOM 998 O O . LEU A 1 127 ? -3.236 2.912 6.691 1 87.88 127 LEU A O 1
ATOM 1002 N N . LYS A 1 128 ? -3.99 0.798 6.605 1 89 128 LYS A N 1
ATOM 1003 C CA . LYS A 1 128 ? -5.273 1.17 7.195 1 89 128 LYS A CA 1
ATOM 1004 C C . LYS A 1 128 ? -5.102 1.646 8.633 1 89 128 LYS A C 1
ATOM 1006 O O . LYS A 1 128 ? -5.742 2.613 9.055 1 89 128 LYS A O 1
ATOM 1011 N N . LYS A 1 129 ? -4.27 0.962 9.352 1 92 129 LYS A N 1
ATOM 1012 C CA . LYS A 1 129 ? -3.971 1.386 10.711 1 92 129 LYS A CA 1
ATOM 1013 C C . LYS A 1 129 ? -3.355 2.783 10.734 1 92 129 LYS A C 1
ATOM 1015 O O . LYS A 1 129 ? -3.717 3.613 11.57 1 92 129 LYS A O 1
ATOM 1020 N N . GLN A 1 130 ? -2.518 3.047 9.828 1 92.62 130 GLN A N 1
ATOM 1021 C CA . GLN A 1 130 ? -1.913 4.367 9.711 1 92.62 130 GLN A CA 1
ATOM 1022 C C . GLN A 1 130 ? -2.969 5.43 9.414 1 92.62 130 GLN A C 1
ATOM 1024 O O . GLN A 1 130 ? -2.945 6.516 9.992 1 92.62 130 GLN A O 1
ATOM 1029 N N . ASN A 1 131 ? -3.809 5.129 8.531 1 93.06 131 ASN A N 1
ATOM 1030 C CA . ASN A 1 131 ? -4.898 6.035 8.195 1 93.06 131 ASN A CA 1
ATOM 1031 C C . ASN A 1 131 ? -5.77 6.348 9.406 1 93.06 131 ASN A C 1
ATOM 1033 O O . ASN A 1 131 ? -6.148 7.5 9.633 1 93.06 131 ASN A O 1
ATOM 1037 N N . GLU A 1 132 ? -6.051 5.352 10.125 1 94.25 132 GLU A N 1
ATOM 1038 C CA . GLU A 1 132 ? -6.852 5.535 11.336 1 94.25 132 GLU A CA 1
ATOM 1039 C C . GLU A 1 132 ? -6.125 6.422 12.344 1 94.25 132 GLU A C 1
ATOM 1041 O O . GLU A 1 132 ? -6.742 7.281 12.977 1 94.25 132 GLU A O 1
ATOM 1046 N N . GLN A 1 133 ? -4.891 6.168 12.445 1 95.94 133 GLN A N 1
ATOM 1047 C CA . GLN A 1 133 ? -4.086 6.969 13.367 1 95.94 133 GLN A CA 1
ATOM 1048 C C . GLN A 1 133 ? -4.023 8.422 12.914 1 95.94 133 GLN A C 1
ATOM 1050 O O . GLN A 1 133 ? -4.098 9.336 13.734 1 95.94 133 GLN A O 1
ATOM 1055 N N . LEU A 1 134 ? -3.918 8.633 11.656 1 96.06 134 LEU A N 1
ATOM 1056 C CA . LEU A 1 134 ? -3.879 9.992 11.109 1 96.06 134 LEU A CA 1
ATOM 1057 C C . LEU A 1 134 ? -5.219 10.688 11.297 1 96.06 134 LEU A C 1
ATOM 1059 O O . LEU A 1 134 ? -5.266 11.883 11.609 1 96.06 134 LEU A O 1
ATOM 1063 N N . GLN A 1 135 ? -6.23 9.992 11.102 1 95.44 135 GLN A N 1
ATOM 1064 C CA . GLN A 1 135 ? -7.559 10.555 11.328 1 95.44 135 GLN A CA 1
ATOM 1065 C C . GLN A 1 135 ? -7.746 10.953 12.789 1 95.44 135 GLN A C 1
ATOM 1067 O O . GLN A 1 135 ? -8.297 12.023 13.078 1 95.44 135 GLN A O 1
ATOM 1072 N N . LYS A 1 136 ? -7.285 10.125 13.68 1 95.19 136 LYS A N 1
ATOM 1073 C CA . LYS A 1 136 ? -7.332 10.445 15.102 1 95.19 136 LYS A CA 1
ATOM 1074 C C . LYS A 1 136 ? -6.488 11.672 15.414 1 95.19 136 LYS A C 1
ATOM 1076 O O . LYS A 1 136 ? -6.895 12.523 16.203 1 95.19 136 LYS A O 1
ATOM 1081 N N . LYS A 1 137 ? -5.387 11.734 14.867 1 94.69 137 LYS A N 1
ATOM 1082 C CA . LYS A 1 137 ? -4.504 12.875 15.07 1 94.69 137 LYS A CA 1
ATOM 1083 C C . LYS A 1 137 ? -5.168 14.18 14.617 1 94.69 137 LYS A C 1
ATOM 1085 O O . LYS A 1 137 ? -5.031 15.211 15.273 1 94.69 137 LYS A O 1
ATOM 1090 N N . ILE A 1 138 ? -5.82 14.125 13.523 1 94.38 138 ILE A N 1
ATOM 1091 C CA . ILE A 1 138 ? -6.547 15.273 13.008 1 94.38 138 ILE A CA 1
ATOM 1092 C C . ILE A 1 138 ? -7.59 15.727 14.023 1 94.38 138 ILE A C 1
ATOM 1094 O O . ILE A 1 138 ? -7.684 16.922 14.344 1 94.38 138 ILE A O 1
ATOM 1098 N N . GLU A 1 139 ? -8.281 14.836 14.547 1 94 139 GLU A N 1
ATOM 1099 C CA . GLU A 1 139 ? -9.305 15.148 15.539 1 94 139 GLU A CA 1
ATOM 1100 C C . GLU A 1 139 ? -8.688 15.727 16.812 1 94 139 GLU A C 1
ATOM 1102 O O . GLU A 1 139 ? -9.219 16.688 17.391 1 94 139 GLU A O 1
ATOM 1107 N N . ASP A 1 140 ? -7.602 15.156 17.266 1 94.88 140 ASP A N 1
ATOM 1108 C CA . ASP A 1 140 ? -6.906 15.633 18.453 1 94.88 140 ASP A CA 1
ATOM 1109 C C . ASP A 1 140 ? -6.422 17.078 18.266 1 94.88 140 ASP A C 1
ATOM 1111 O O . ASP A 1 140 ? -6.578 17.906 19.156 1 94.88 140 ASP A O 1
ATOM 1115 N N . ILE A 1 141 ? -5.898 17.344 17.1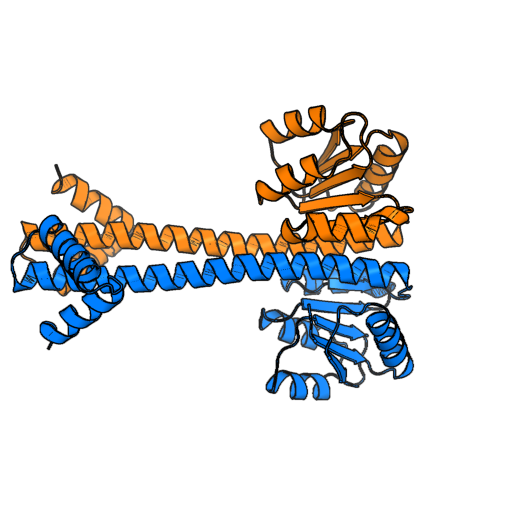41 1 93.31 141 ILE A N 1
ATOM 1116 C CA . ILE A 1 141 ? -5.383 18.688 16.859 1 93.31 141 ILE A CA 1
ATOM 1117 C C . ILE A 1 141 ? -6.527 19.703 16.859 1 93.31 141 ILE A C 1
ATOM 1119 O O . ILE A 1 141 ? -6.395 20.781 17.438 1 93.31 141 ILE A O 1
ATOM 1123 N N . LYS A 1 142 ? -7.59 19.344 16.281 1 90.44 142 LYS A N 1
ATOM 1124 C CA . LYS A 1 142 ? -8.742 20.234 16.25 1 90.44 142 LYS A CA 1
ATOM 1125 C C . LYS A 1 142 ? -9.219 20.562 17.672 1 90.44 142 LYS A C 1
ATOM 1127 O O . LYS A 1 142 ? -9.516 21.719 17.984 1 90.44 142 LYS A O 1
ATOM 1132 N N . PHE A 1 143 ? -9.227 19.547 18.547 1 92.75 143 PHE A N 1
ATOM 1133 C CA . PHE A 1 143 ? -9.68 19.734 19.922 1 92.75 143 PHE A CA 1
ATOM 1134 C C . PHE A 1 143 ? -8.695 20.594 20.703 1 92.75 143 PHE A C 1
ATOM 1136 O O . PHE A 1 143 ? -9.109 21.5 21.438 1 92.75 143 PHE A O 1
ATOM 1143 N N . VAL A 1 144 ? -7.453 20.344 20.516 1 94 144 VAL A N 1
ATOM 1144 C CA . VAL A 1 144 ? -6.418 21.078 21.234 1 94 144 VAL A CA 1
ATOM 1145 C C . VAL A 1 144 ? -6.395 22.531 20.766 1 94 144 VAL A C 1
ATOM 1147 O O . VAL A 1 144 ? -6.25 23.453 21.578 1 94 144 VAL A O 1
ATOM 1150 N N . ASP A 1 145 ? -6.535 22.734 19.5 1 91.62 145 ASP A N 1
ATOM 1151 C CA . ASP A 1 145 ? -6.539 24.078 18.953 1 91.62 145 ASP A CA 1
ATOM 1152 C C . ASP A 1 145 ? -7.738 24.875 19.453 1 91.62 145 ASP A C 1
ATOM 1154 O O . ASP A 1 145 ? -7.613 26.062 19.781 1 91.62 145 ASP A O 1
ATOM 1158 N N . ARG A 1 146 ? -8.82 24.203 19.438 1 89.81 146 ARG A N 1
ATOM 1159 C CA . ARG A 1 146 ? -10 24.859 19.969 1 89.81 146 ARG A CA 1
ATOM 1160 C C . ARG A 1 146 ? -9.797 25.25 21.438 1 89.81 146 ARG A C 1
ATOM 1162 O O . ARG A 1 146 ? -10.188 26.344 21.859 1 89.81 146 ARG A O 1
ATOM 1169 N N . ALA A 1 147 ? -9.188 24.406 22.203 1 93.5 147 ALA A N 1
ATOM 1170 C CA . ALA A 1 147 ? -8.898 24.688 23.609 1 93.5 147 ALA A CA 1
ATOM 1171 C C . ALA A 1 147 ? -7.945 25.875 23.75 1 93.5 147 ALA A C 1
ATOM 1173 O O . ALA A 1 147 ? -8.117 26.719 24.625 1 93.5 147 ALA A O 1
ATOM 1174 N N . LYS A 1 148 ? -6.938 25.906 22.922 1 92.56 148 LYS A N 1
ATOM 1175 C CA . LYS A 1 148 ? -6.008 27.031 22.922 1 92.56 148 LYS A CA 1
ATOM 1176 C C . LYS A 1 148 ? -6.734 28.344 22.656 1 92.56 148 LYS A C 1
ATOM 1178 O O . LYS A 1 148 ? -6.5 29.328 23.344 1 92.56 148 LYS A O 1
ATOM 1183 N N . CYS A 1 149 ? -7.637 28.344 21.688 1 87.81 149 CYS A N 1
ATOM 1184 C CA . CYS A 1 149 ? -8.398 29.547 21.344 1 87.81 149 CYS A CA 1
ATOM 1185 C C . CYS A 1 149 ? -9.234 30.016 22.531 1 87.81 149 CYS A C 1
ATOM 1187 O O . CYS A 1 149 ? -9.312 31.219 22.781 1 87.81 149 CYS A O 1
ATOM 1189 N N . VAL A 1 150 ? -9.758 29.047 23.203 1 89.06 150 VAL A N 1
ATOM 1190 C CA . VAL A 1 150 ? -10.57 29.359 24.375 1 89.06 150 VAL A CA 1
ATOM 1191 C C . VAL A 1 150 ? -9.703 30 25.438 1 89.06 150 VAL A C 1
ATOM 1193 O O . VAL A 1 150 ? -10.102 31 26.062 1 89.06 150 VAL A O 1
ATOM 1196 N N . LEU A 1 151 ? -8.484 29.5 25.641 1 91.94 151 LEU A N 1
ATOM 1197 C CA . LEU A 1 151 ? -7.566 30.047 26.641 1 91.94 151 LEU A CA 1
ATOM 1198 C C . LEU A 1 151 ? -7.113 31.453 26.266 1 91.94 151 LEU A C 1
ATOM 1200 O O . LEU A 1 151 ? -6.977 32.312 27.125 1 91.94 151 LEU A O 1
ATOM 1204 N N . ILE A 1 152 ? -6.914 31.672 25 1 88.88 152 ILE A N 1
ATOM 1205 C CA . ILE A 1 152 ? -6.477 32.969 24.516 1 88.88 152 ILE A CA 1
ATOM 1206 C C . ILE A 1 152 ? -7.609 34 24.672 1 88.88 152 ILE A C 1
ATOM 1208 O O . ILE A 1 152 ? -7.395 35.094 25.141 1 88.88 152 ILE A O 1
ATOM 1212 N N . GLU A 1 153 ? -8.766 33.531 24.297 1 84.88 153 GLU A N 1
ATOM 1213 C CA . GLU A 1 153 ? -9.914 34.438 24.312 1 84.88 153 GLU A CA 1
ATOM 1214 C C . GLU A 1 153 ? -10.344 34.781 25.734 1 84.88 153 GLU A C 1
ATOM 1216 O O . GLU A 1 153 ? -10.617 35.938 26.031 1 84.88 153 GLU A O 1
ATOM 1221 N N . TYR A 1 154 ? -10.312 33.844 26.672 1 86.75 154 TYR A N 1
ATOM 1222 C CA . TYR A 1 154 ? -10.938 34.031 27.969 1 86.75 154 TYR A CA 1
ATOM 1223 C C . TYR A 1 154 ? -9.891 34.375 29.031 1 86.75 154 TYR A C 1
ATOM 1225 O O . TYR A 1 154 ? -10.188 35.094 29.984 1 86.75 154 TYR A O 1
ATOM 1233 N N . LEU A 1 155 ? -8.703 33.875 28.875 1 89.25 155 LEU A N 1
ATOM 1234 C CA . LEU A 1 155 ? -7.68 34.062 29.906 1 89.25 155 LEU A CA 1
ATOM 1235 C C . LEU A 1 155 ? -6.59 35 29.391 1 89.25 155 LEU A C 1
ATOM 1237 O O . LEU A 1 155 ? -5.605 35.25 30.094 1 89.25 155 LEU A O 1
ATOM 1241 N N . LYS A 1 156 ? -6.719 35.438 28.141 1 88.38 156 LYS A N 1
ATOM 1242 C CA . LYS A 1 156 ? -5.844 36.438 27.516 1 88.38 156 LYS A CA 1
ATOM 1243 C C . LYS A 1 156 ? -4.402 35.938 27.469 1 88.38 156 LYS A C 1
ATOM 1245 O O . LYS A 1 156 ? -3.465 36.719 27.688 1 88.38 156 LYS A O 1
ATOM 1250 N N . MET A 1 157 ? -4.266 34.656 27.344 1 88.69 157 MET A N 1
ATOM 1251 C CA . MET A 1 157 ? -2.947 34.031 27.172 1 88.69 157 MET A CA 1
ATOM 1252 C C . MET A 1 157 ? -2.428 34.281 25.75 1 88.69 157 MET A C 1
ATOM 1254 O O . MET A 1 157 ? -3.211 34.5 24.828 1 88.69 157 MET A O 1
ATOM 1258 N N . SER A 1 158 ? -1.139 34.312 25.641 1 87.5 158 SER A N 1
ATOM 1259 C CA . SER A 1 158 ? -0.557 34.188 24.297 1 87.5 158 SER A CA 1
ATOM 1260 C C . SER A 1 158 ? -0.648 32.781 23.781 1 87.5 158 SER A C 1
ATOM 1262 O O . SER A 1 158 ? -0.948 31.844 24.531 1 87.5 158 SER A O 1
ATOM 1264 N N . GLU A 1 159 ? -0.448 32.562 22.578 1 86.88 159 GLU A N 1
ATOM 1265 C CA . GLU A 1 159 ? -0.463 31.219 22 1 86.88 159 GLU A CA 1
ATOM 1266 C C . GLU A 1 159 ? 0.583 30.312 22.656 1 86.88 159 GLU A C 1
ATOM 1268 O O . GLU A 1 159 ? 0.311 29.156 22.938 1 86.88 159 GLU A O 1
ATOM 1273 N N . ALA A 1 160 ? 1.731 30.844 22.828 1 89.62 160 ALA A N 1
ATOM 1274 C CA . ALA A 1 160 ? 2.814 30.094 23.453 1 89.62 160 ALA A CA 1
ATOM 1275 C C . ALA A 1 160 ? 2.451 29.688 24.891 1 89.62 160 ALA A C 1
ATOM 1277 O O . ALA A 1 160 ? 2.73 28.562 25.312 1 89.62 160 ALA A O 1
ATOM 1278 N N . GLU A 1 161 ? 1.814 30.609 25.531 1 93 161 GLU A N 1
ATOM 1279 C CA . GLU A 1 161 ? 1.394 30.344 26.906 1 93 161 GLU A CA 1
ATOM 1280 C C . GLU A 1 161 ? 0.311 29.266 26.953 1 93 161 GLU A C 1
ATOM 1282 O O . GLU A 1 161 ? 0.355 28.375 27.797 1 93 161 GLU A O 1
ATOM 1287 N N . ALA A 1 162 ? -0.696 29.453 26.094 1 93.06 162 ALA A N 1
ATOM 1288 C CA . ALA A 1 162 ? -1.792 28.5 26.031 1 93.06 162 ALA A CA 1
ATOM 1289 C C . ALA A 1 162 ? -1.271 27.094 25.719 1 93.06 162 ALA A C 1
ATOM 1291 O O . ALA A 1 162 ? -1.704 26.109 26.344 1 93.06 162 ALA A O 1
ATOM 1292 N N . HIS A 1 163 ? -0.335 26.969 24.766 1 92.81 163 HIS A N 1
ATOM 1293 C CA . HIS A 1 163 ? 0.268 25.688 24.391 1 92.81 163 HIS A CA 1
ATOM 1294 C C . HIS A 1 163 ? 1.014 25.078 25.562 1 92.81 163 HIS A C 1
ATOM 1296 O O . HIS A 1 163 ? 0.865 23.891 25.844 1 92.81 163 HIS A O 1
ATOM 1302 N N . ARG A 1 164 ? 1.717 25.922 26.234 1 95.69 164 ARG A N 1
ATOM 1303 C CA . ARG A 1 164 ? 2.486 25.469 27.391 1 95.69 164 ARG A CA 1
ATOM 1304 C C . ARG A 1 164 ? 1.564 25.016 28.516 1 95.69 164 ARG A C 1
ATOM 1306 O O . ARG A 1 164 ? 1.881 24.062 29.234 1 95.69 164 ARG A O 1
ATOM 1313 N N . PHE A 1 165 ? 0.563 25.75 28.609 1 96.31 165 PHE A N 1
ATOM 1314 C CA . PHE A 1 165 ? -0.41 25.422 29.656 1 96.31 165 PHE A CA 1
ATOM 1315 C C . PHE A 1 165 ? -0.988 24.031 29.422 1 96.31 165 PHE A C 1
ATOM 1317 O O . PHE A 1 165 ? -1.035 23.203 30.344 1 96.31 165 PHE A O 1
ATOM 1324 N N . ILE A 1 166 ? -1.388 23.734 28.25 1 96.5 166 ILE A N 1
ATOM 1325 C CA . ILE A 1 166 ? -1.987 22.453 27.906 1 96.5 166 ILE A CA 1
ATOM 1326 C C . ILE A 1 166 ? -0.957 21.328 28.078 1 96.5 166 ILE A C 1
ATOM 1328 O O . ILE A 1 166 ? -1.261 20.281 28.641 1 96.5 166 ILE A O 1
ATOM 1332 N N . GLU A 1 167 ? 0.229 21.547 27.594 1 96 167 GLU A N 1
ATOM 1333 C CA . GLU A 1 167 ? 1.31 20.578 27.703 1 96 167 GLU A CA 1
ATOM 1334 C C . GLU A 1 167 ? 1.61 20.234 29.156 1 96 167 GLU A C 1
ATOM 1336 O O . GLU A 1 167 ? 1.732 19.062 29.516 1 96 167 GLU A O 1
ATOM 1341 N N . LYS A 1 168 ? 1.698 21.328 29.953 1 96.94 168 LYS A N 1
ATOM 1342 C CA . LYS A 1 168 ? 2.027 21.172 31.359 1 96.94 168 LYS A CA 1
ATOM 1343 C C . LYS A 1 168 ? 0.926 20.406 32.094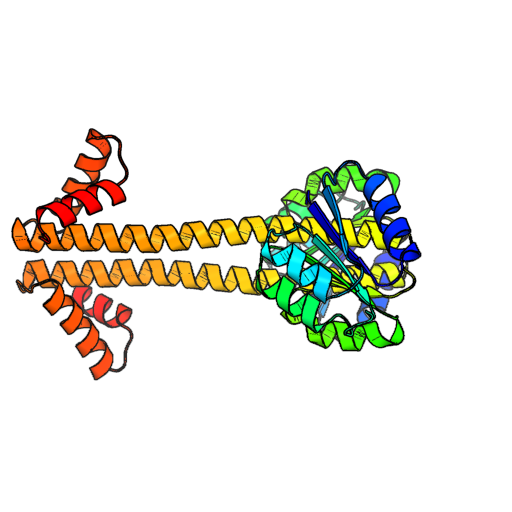 1 96.94 168 LYS A C 1
ATOM 1345 O O . LYS A 1 168 ? 1.211 19.516 32.906 1 96.94 168 LYS A O 1
ATOM 1350 N N . GLN A 1 169 ? -0.249 20.781 31.828 1 96 169 GLN A N 1
ATOM 1351 C CA . GLN A 1 169 ? -1.373 20.109 32.469 1 96 169 GLN A CA 1
ATOM 1352 C C . GLN A 1 169 ? -1.423 18.641 32.094 1 96 169 GLN A C 1
ATOM 1354 O O . GLN A 1 169 ? -1.722 17.781 32.938 1 96 169 GLN A O 1
ATOM 1359 N N . ALA A 1 170 ? -1.206 18.391 30.844 1 96.56 170 ALA A N 1
ATOM 1360 C CA . ALA A 1 170 ? -1.195 17.016 30.375 1 96.56 170 ALA A CA 1
ATOM 1361 C C . ALA A 1 170 ? -0.116 16.203 31.078 1 96.56 170 ALA A C 1
ATOM 1363 O O . ALA A 1 170 ? -0.353 15.055 31.469 1 96.56 170 ALA A O 1
ATOM 1364 N N . MET A 1 171 ? 1.041 16.719 31.203 1 97 171 MET A N 1
ATOM 1365 C CA . MET A 1 171 ? 2.176 16.062 31.844 1 97 171 MET A CA 1
ATOM 1366 C C . MET A 1 171 ? 1.897 15.844 33.344 1 97 171 MET A C 1
ATOM 1368 O O . MET A 1 171 ? 2.098 14.742 33.844 1 97 171 MET A O 1
ATOM 1372 N N . ASP A 1 172 ? 1.444 16.891 34 1 97 172 ASP A N 1
ATOM 1373 C CA . ASP A 1 172 ? 1.21 16.844 35.438 1 97 172 ASP A CA 1
ATOM 1374 C C . ASP A 1 172 ? 0.155 15.805 35.781 1 97 172 ASP A C 1
ATOM 1376 O O . ASP A 1 172 ? 0.274 15.109 36.812 1 97 172 ASP A O 1
ATOM 1380 N N . LEU A 1 173 ? -0.781 15.711 34.938 1 96.38 173 LEU A N 1
ATOM 1381 C CA . LEU A 1 173 ? -1.896 14.812 35.219 1 96.38 173 LEU A CA 1
ATOM 1382 C C . LEU A 1 173 ? -1.698 13.469 34.531 1 96.38 173 LEU A C 1
ATOM 1384 O O . LEU A 1 173 ? -2.521 12.562 34.688 1 96.38 173 LEU A O 1
ATOM 1388 N N . ARG A 1 174 ? -0.699 13.43 33.75 1 96.56 174 ARG A N 1
ATOM 1389 C CA . ARG A 1 174 ? -0.346 12.219 33.031 1 96.56 174 ARG A CA 1
ATOM 1390 C C . ARG A 1 174 ? -1.495 11.766 32.125 1 96.56 174 ARG A C 1
ATOM 1392 O O . ARG A 1 174 ? -1.886 10.602 32.156 1 96.56 174 ARG A O 1
ATOM 1399 N N . VAL A 1 175 ? -2.08 12.719 31.438 1 96.38 175 VAL A N 1
ATOM 1400 C CA . VAL A 1 175 ? -3.143 12.461 30.484 1 96.38 175 VAL A CA 1
ATOM 1401 C C . VAL A 1 175 ? -2.781 13.086 29.125 1 96.38 175 VAL A C 1
ATOM 1403 O O . VAL A 1 175 ? -1.774 13.781 29.016 1 96.38 175 VAL A O 1
ATOM 1406 N N . THR A 1 176 ? -3.615 12.773 28.094 1 95.19 176 THR A N 1
ATOM 1407 C CA . THR A 1 176 ? -3.332 13.289 26.766 1 95.19 176 THR A CA 1
ATOM 1408 C C . THR A 1 176 ? -3.738 14.758 26.656 1 95.19 176 THR A C 1
ATOM 1410 O O . THR A 1 176 ? -4.605 15.227 27.406 1 95.19 176 THR A O 1
ATOM 1413 N N . LYS A 1 177 ? -3.125 15.492 25.734 1 95.75 177 LYS A N 1
ATOM 1414 C CA . LYS A 1 177 ? -3.512 16.875 25.453 1 95.75 177 LYS A CA 1
ATOM 1415 C C . LYS A 1 177 ? -4.98 16.953 25.047 1 95.75 177 LYS A C 1
ATOM 1417 O O . LYS A 1 177 ? -5.66 17.938 25.344 1 95.75 177 LYS A O 1
ATOM 1422 N N . ARG A 1 178 ? -5.414 15.867 24.391 1 94.62 178 ARG A N 1
ATOM 1423 C CA . ARG A 1 178 ? -6.812 15.797 23.984 1 94.62 178 ARG A CA 1
ATOM 1424 C C . ARG A 1 178 ? -7.734 15.812 25.203 1 94.62 178 ARG A C 1
ATOM 1426 O O . ARG A 1 178 ? -8.766 16.5 25.203 1 94.62 178 ARG A O 1
ATOM 1433 N N . GLU A 1 179 ? -7.375 15.164 26.141 1 95.94 179 GLU A N 1
ATOM 1434 C CA . GLU A 1 179 ? -8.156 15.125 27.375 1 95.94 179 GLU A CA 1
ATOM 1435 C C . GLU A 1 179 ? -8.164 16.484 28.062 1 95.94 179 GLU A C 1
ATOM 1437 O O . GLU A 1 179 ? -9.195 16.938 28.562 1 95.94 179 GLU A O 1
ATOM 1442 N N . ILE A 1 180 ? -6.988 17.016 28.156 1 96.25 180 ILE A N 1
ATOM 1443 C CA . ILE A 1 180 ? -6.887 18.344 28.75 1 96.25 180 ILE A CA 1
ATOM 1444 C C . ILE A 1 180 ? -7.742 19.328 27.953 1 96.25 180 ILE A C 1
ATOM 1446 O O . ILE A 1 180 ? -8.445 20.156 28.531 1 96.25 180 ILE A O 1
ATOM 1450 N N . ALA A 1 181 ? -7.668 19.203 26.641 1 96.12 181 ALA A N 1
ATOM 1451 C CA . ALA A 1 181 ? -8.469 20.062 25.781 1 96.12 181 ALA A CA 1
ATOM 1452 C C . ALA A 1 181 ? -9.953 19.906 26.062 1 96.12 181 ALA A C 1
ATOM 1454 O O . ALA A 1 181 ? -10.688 20.906 26.156 1 96.12 181 ALA A O 1
ATOM 1455 N N . SER A 1 182 ? -10.367 18.719 26.234 1 94.69 182 SER A N 1
ATOM 1456 C CA . SER A 1 182 ? -11.766 18.438 26.547 1 94.69 182 SER A CA 1
ATOM 1457 C C . SER A 1 182 ? -12.18 19.094 27.859 1 94.69 182 SER A C 1
ATOM 1459 O O . SER A 1 182 ? -13.281 19.641 27.969 1 94.69 182 SER A O 1
ATOM 1461 N N . ARG A 1 183 ? -11.344 19.078 28.828 1 94.88 183 ARG A N 1
ATOM 1462 C CA . ARG A 1 183 ? -11.617 19.688 30.125 1 94.88 183 ARG A CA 1
ATOM 1463 C C . ARG A 1 183 ? -11.734 21.203 30 1 94.88 183 ARG A C 1
ATOM 1465 O O . ARG A 1 183 ? -12.617 21.812 30.609 1 94.88 183 ARG A O 1
ATOM 1472 N N . ILE A 1 184 ? -10.867 21.797 29.25 1 94.38 184 ILE A N 1
ATOM 1473 C CA . ILE A 1 184 ? -10.859 23.25 29.031 1 94.38 184 ILE A CA 1
ATOM 1474 C C . ILE A 1 184 ? -12.148 23.672 28.344 1 94.38 184 ILE A C 1
ATOM 1476 O O . ILE A 1 184 ? -12.789 24.641 28.766 1 94.38 184 ILE A O 1
ATOM 1480 N N . LEU A 1 185 ? -12.539 22.953 27.375 1 93.19 185 LEU A N 1
ATOM 1481 C CA . LEU A 1 185 ? -13.742 23.297 26.609 1 93.19 185 LEU A CA 1
ATOM 1482 C C . LEU A 1 185 ? -14.992 23.125 27.469 1 93.19 185 LEU A C 1
ATOM 1484 O O . LEU A 1 185 ? -15.93 23.922 27.375 1 93.19 185 LEU A O 1
ATOM 1488 N N . LYS A 1 186 ? -14.969 22.141 28.266 1 94.12 186 LYS A N 1
ATOM 1489 C CA . LYS A 1 186 ? -16.094 21.922 29.188 1 94.12 186 LYS A CA 1
ATOM 1490 C C . LYS A 1 186 ? -16.188 23.031 30.219 1 94.12 186 LYS A C 1
ATOM 1492 O O . LYS A 1 186 ? -17.281 23.422 30.625 1 94.12 186 LYS A O 1
ATOM 1497 N N . THR A 1 187 ? -15.055 23.562 30.609 1 92.19 187 THR A N 1
ATOM 1498 C CA . THR A 1 187 ? -14.992 24.578 31.656 1 92.19 187 THR A CA 1
ATOM 1499 C C . THR A 1 187 ? -15.367 25.953 31.109 1 92.19 187 THR A C 1
ATOM 1501 O O . THR A 1 187 ? -16.125 26.688 31.734 1 92.19 187 THR A O 1
ATOM 1504 N N . TYR A 1 188 ? -14.961 26.344 29.859 1 87.19 188 TYR A N 1
ATOM 1505 C CA . TYR A 1 188 ? -15.078 27.719 29.406 1 87.19 188 TYR A CA 1
ATOM 1506 C C . TYR A 1 188 ? -16.141 27.844 28.312 1 87.19 188 TYR A C 1
ATOM 1508 O O . TYR A 1 188 ? -16.609 28.953 28.031 1 87.19 188 TYR A O 1
ATOM 1516 N N . GLU A 1 189 ? -16.297 26.812 27.516 1 74.94 189 GLU A N 1
ATOM 1517 C CA . GLU A 1 189 ? -17.312 26.906 26.469 1 74.94 189 GLU A CA 1
ATOM 1518 C C . GLU A 1 189 ? -18.672 26.453 26.969 1 74.94 189 GLU A C 1
ATOM 1520 O O . GLU A 1 189 ? -19.656 26.484 26.219 1 74.94 189 GLU A O 1
ATOM 1525 N N . LYS A 1 190 ? -19.062 26.953 28.25 1 58.31 190 LYS A N 1
ATOM 1526 C CA . LYS A 1 190 ? -20.438 26.766 28.719 1 58.31 190 LYS A CA 1
ATOM 1527 C C . LYS A 1 190 ? -21.406 27.641 27.938 1 58.31 190 LYS A C 1
ATOM 1529 O O . LYS A 1 190 ? -21.062 28.766 27.547 1 58.31 190 LYS A O 1
ATOM 1534 N N . MET B 1 1 ? 0.589 -1.002 -13.156 1 85.06 1 MET B N 1
ATOM 1535 C CA . MET B 1 1 ? 2.043 -1.115 -13.078 1 85.06 1 MET B CA 1
ATOM 1536 C C . MET B 1 1 ? 2.686 -0.893 -14.438 1 85.06 1 MET B C 1
ATOM 1538 O O . MET B 1 1 ? 2.332 -1.56 -15.414 1 85.06 1 MET B O 1
ATOM 1542 N N . ASP B 1 2 ? 3.613 0.075 -14.633 1 87.25 2 ASP B N 1
ATOM 1543 C CA . ASP B 1 2 ? 4.137 0.455 -15.938 1 87.25 2 ASP B CA 1
ATOM 1544 C C . ASP B 1 2 ? 5.633 0.155 -16.031 1 87.25 2 ASP B C 1
ATOM 1546 O O . ASP B 1 2 ? 6.148 -0.093 -17.125 1 87.25 2 ASP B O 1
ATOM 1550 N N . SER B 1 3 ? 6.34 0.127 -15.039 1 94.62 3 SER B N 1
ATOM 1551 C CA . SER B 1 3 ? 7.789 -0.037 -15.047 1 94.62 3 SER B CA 1
ATOM 1552 C C . SER B 1 3 ? 8.211 -1.204 -14.156 1 94.62 3 SER B C 1
ATOM 1554 O O . SER B 1 3 ? 7.773 -1.316 -13.016 1 94.62 3 SER B O 1
ATOM 1556 N N . ILE B 1 4 ? 9.133 -2.047 -14.766 1 96.75 4 ILE B N 1
ATOM 1557 C CA . ILE B 1 4 ? 9.547 -3.26 -14.062 1 96.75 4 ILE B CA 1
ATOM 1558 C C . ILE B 1 4 ? 11.07 -3.375 -14.086 1 96.75 4 ILE B C 1
ATOM 1560 O O . ILE B 1 4 ? 11.703 -3.137 -15.109 1 96.75 4 ILE B O 1
ATOM 1564 N N . LEU B 1 5 ? 11.617 -3.656 -12.93 1 97.94 5 LEU B N 1
ATOM 1565 C CA . LEU B 1 5 ? 13.031 -4.012 -12.812 1 97.94 5 LEU B CA 1
ATOM 1566 C C . LEU B 1 5 ? 13.195 -5.508 -12.555 1 97.94 5 LEU B C 1
ATOM 1568 O O . LEU B 1 5 ? 12.648 -6.035 -11.578 1 97.94 5 LEU B O 1
ATOM 1572 N N . ILE B 1 6 ? 13.867 -6.156 -13.453 1 98.44 6 ILE B N 1
ATOM 1573 C CA . ILE B 1 6 ? 14.203 -7.566 -13.273 1 98.44 6 ILE B CA 1
ATOM 1574 C C . ILE B 1 6 ? 15.648 -7.695 -12.797 1 98.44 6 ILE B C 1
ATOM 1576 O O . ILE B 1 6 ? 16.562 -7.195 -13.445 1 98.44 6 ILE B O 1
ATOM 1580 N N . VAL B 1 7 ? 15.844 -8.375 -11.648 1 98.81 7 VAL B N 1
ATOM 1581 C CA . VAL B 1 7 ? 17.172 -8.633 -11.109 1 98.81 7 VAL B CA 1
ATOM 1582 C C . VAL B 1 7 ? 17.453 -10.133 -11.094 1 98.81 7 VAL B C 1
ATOM 1584 O O . VAL B 1 7 ? 16.797 -10.883 -10.359 1 98.81 7 VAL B O 1
ATOM 1587 N N . SER B 1 8 ? 18.422 -10.562 -11.82 1 98.75 8 SER B N 1
ATOM 1588 C CA . SER B 1 8 ? 18.75 -11.977 -11.953 1 98.75 8 SER B CA 1
ATOM 1589 C C . SER B 1 8 ? 20.188 -12.18 -12.414 1 98.75 8 SER B C 1
ATOM 1591 O O . SER B 1 8 ? 20.672 -11.453 -13.273 1 98.75 8 SER B O 1
ATOM 1593 N N . SER B 1 9 ? 20.766 -13.141 -11.852 1 98.38 9 SER B N 1
ATOM 1594 C CA . SER B 1 9 ? 22.109 -13.484 -12.289 1 98.38 9 SER B CA 1
ATOM 1595 C C . SER B 1 9 ? 22.078 -14.273 -13.594 1 98.38 9 SER B C 1
ATOM 1597 O O . SER B 1 9 ? 23.094 -14.398 -14.281 1 98.38 9 SER B O 1
ATOM 1599 N N . SER B 1 10 ? 20.953 -14.914 -13.914 1 98.12 10 SER B N 1
ATOM 1600 C CA . SER B 1 10 ? 20.781 -15.727 -15.117 1 98.12 10 SER B CA 1
ATOM 1601 C C . SER B 1 10 ? 20.188 -14.906 -16.266 1 98.12 10 SER B C 1
ATOM 1603 O O . SER B 1 10 ? 19.031 -14.484 -16.188 1 98.12 10 SER B O 1
ATOM 1605 N N . LEU B 1 11 ? 20.938 -14.789 -17.281 1 96.75 11 LEU B N 1
ATOM 1606 C CA . LEU B 1 11 ? 20.469 -14.086 -18.469 1 96.75 11 LEU B CA 1
ATOM 1607 C C . LEU B 1 11 ? 19.266 -14.805 -19.094 1 96.75 11 LEU B C 1
ATOM 1609 O O . LEU B 1 11 ? 18.359 -14.164 -19.609 1 96.75 11 LEU B O 1
ATOM 1613 N N . LYS B 1 12 ? 19.344 -16.047 -18.969 1 97.5 12 LYS B N 1
ATOM 1614 C CA . LYS B 1 12 ? 18.25 -16.859 -19.516 1 97.5 12 LYS B CA 1
ATOM 1615 C C . LYS B 1 12 ? 16.938 -16.562 -18.797 1 97.5 12 LYS B C 1
ATOM 1617 O O . LYS B 1 12 ? 15.898 -16.391 -19.438 1 97.5 12 LYS B O 1
ATOM 1622 N N . VAL B 1 13 ? 17.047 -16.562 -17.516 1 97.12 13 VAL B N 1
ATOM 1623 C CA . VAL B 1 13 ? 15.844 -16.312 -16.719 1 97.12 13 VAL B CA 1
ATOM 1624 C C . VAL B 1 13 ? 15.344 -14.891 -16.969 1 97.12 13 VAL B C 1
ATOM 1626 O O . VAL B 1 13 ? 14.148 -14.672 -17.156 1 97.12 13 VAL B O 1
ATOM 1629 N N . SER B 1 14 ? 16.281 -13.914 -17 1 97.44 14 SER B N 1
ATOM 1630 C CA . SER B 1 14 ? 15.914 -12.531 -17.281 1 97.44 14 SER B CA 1
ATOM 1631 C C . SER B 1 14 ? 15.195 -12.406 -18.625 1 97.44 14 SER B C 1
ATOM 1633 O O . SER B 1 14 ? 14.164 -11.75 -18.719 1 97.44 14 SER B O 1
ATOM 1635 N N . SER B 1 15 ? 15.719 -13.039 -19.609 1 96.06 15 SER B N 1
ATOM 1636 C CA . SER B 1 15 ? 15.148 -12.984 -20.953 1 96.06 15 SER B CA 1
ATOM 1637 C C . SER B 1 15 ? 13.766 -13.625 -21 1 96.06 15 SER B C 1
ATOM 1639 O O . SER B 1 15 ? 12.852 -13.109 -21.641 1 96.06 15 SER B O 1
ATOM 1641 N N . THR B 1 16 ? 13.672 -14.766 -20.391 1 95.25 16 THR B N 1
ATOM 1642 C CA . THR B 1 16 ? 12.391 -15.461 -20.328 1 95.25 16 THR B CA 1
ATOM 1643 C C . THR B 1 16 ? 11.328 -14.586 -19.672 1 95.25 16 THR B C 1
ATOM 1645 O O . THR B 1 16 ? 10.219 -14.453 -20.188 1 95.25 16 THR B O 1
ATOM 1648 N N . LEU B 1 17 ? 11.664 -14.008 -18.5 1 95.62 17 LEU B N 1
ATOM 1649 C CA . LEU B 1 17 ? 10.734 -13.141 -17.797 1 95.62 17 LEU B CA 1
ATOM 1650 C C . LEU B 1 17 ? 10.359 -11.938 -18.641 1 95.62 17 LEU B C 1
ATOM 1652 O O . LEU B 1 17 ? 9.195 -11.539 -18.688 1 95.62 17 LEU B O 1
ATOM 1656 N N . GLU B 1 18 ? 11.383 -11.328 -19.297 1 94.38 18 GLU B N 1
ATOM 1657 C CA . GLU B 1 18 ? 11.141 -10.195 -20.188 1 94.38 18 GLU B CA 1
ATOM 1658 C C . GLU B 1 18 ? 10.164 -10.562 -21.297 1 94.38 18 GLU B C 1
ATOM 1660 O O . GLU B 1 18 ? 9.25 -9.797 -21.609 1 94.38 18 GLU B O 1
ATOM 1665 N N . GLU B 1 19 ? 10.344 -11.664 -21.859 1 93 19 GLU B N 1
ATOM 1666 C CA . GLU B 1 19 ? 9.477 -12.133 -22.938 1 93 19 GLU B CA 1
ATOM 1667 C C . GLU B 1 19 ? 8.047 -12.336 -22.453 1 93 19 GLU B C 1
ATOM 1669 O O . GLU B 1 19 ? 7.094 -11.961 -23.141 1 93 19 GLU B O 1
ATOM 1674 N N . LEU B 1 20 ? 7.945 -12.953 -21.328 1 91.38 20 LEU B N 1
ATOM 1675 C CA . LEU B 1 20 ? 6.625 -13.148 -20.75 1 91.38 20 LEU B CA 1
ATOM 1676 C C . LEU B 1 20 ? 5.918 -11.82 -20.531 1 91.38 20 LEU B C 1
ATOM 1678 O O . LEU B 1 20 ? 4.727 -11.688 -20.828 1 91.38 20 LEU B O 1
ATOM 1682 N N . LEU B 1 21 ? 6.645 -10.836 -20.062 1 93 21 LEU B N 1
ATOM 1683 C CA . LEU B 1 21 ? 6.082 -9.523 -19.75 1 93 21 LEU B CA 1
ATOM 1684 C C . LEU B 1 21 ? 5.688 -8.789 -21.031 1 93 21 LEU B C 1
ATOM 1686 O O . LEU B 1 21 ? 4.684 -8.078 -21.047 1 93 21 LEU B O 1
ATOM 1690 N N . LYS B 1 22 ? 6.422 -8.945 -22.062 1 87.88 22 LYS B N 1
ATOM 1691 C CA . LYS B 1 22 ? 6.188 -8.258 -23.328 1 87.88 22 LYS B CA 1
ATOM 1692 C C . LYS B 1 22 ? 4.957 -8.82 -24.047 1 87.88 22 LYS B C 1
ATOM 1694 O O . LYS B 1 22 ? 4.375 -8.156 -24.906 1 87.88 22 LYS B O 1
ATOM 1699 N N . PHE B 1 23 ? 4.68 -10.016 -23.672 1 81.25 23 PHE B N 1
ATOM 1700 C CA . PHE B 1 23 ? 3.469 -10.586 -24.25 1 81.25 23 PHE B CA 1
ATOM 1701 C C . PHE B 1 23 ? 2.234 -9.82 -23.797 1 81.25 23 PHE B C 1
ATOM 1703 O O . PHE B 1 23 ? 1.234 -9.758 -24.516 1 81.25 23 PHE B O 1
ATOM 1710 N N . ASN B 1 24 ? 2.346 -9.281 -22.547 1 70.12 24 ASN B N 1
ATOM 1711 C CA . ASN B 1 24 ? 1.282 -8.438 -22.031 1 70.12 24 ASN B CA 1
ATOM 1712 C C . ASN B 1 24 ? 1.597 -6.953 -22.219 1 70.12 24 ASN B C 1
ATOM 1714 O O . ASN B 1 24 ? 2.658 -6.48 -21.812 1 70.12 24 ASN B O 1
ATOM 1718 N N . SER B 1 25 ? 0.919 -6.191 -23.094 1 65.31 25 SER B N 1
ATOM 1719 C CA . SER B 1 25 ? 1.182 -4.84 -23.578 1 65.31 25 SER B CA 1
ATOM 1720 C C . SER B 1 25 ? 1.017 -3.814 -22.453 1 65.31 25 SER B C 1
ATOM 1722 O O . SER B 1 25 ? 1.217 -2.617 -22.672 1 65.31 25 SER B O 1
ATOM 1724 N N . SER B 1 26 ? 0.885 -4.293 -21.266 1 75.94 26 SER B N 1
ATOM 1725 C CA . SER B 1 26 ? 0.56 -3.32 -20.234 1 75.94 26 SER B CA 1
ATOM 1726 C C . SER B 1 26 ? 1.819 -2.805 -19.547 1 75.94 26 SER B C 1
ATOM 1728 O O . SER B 1 26 ? 1.763 -1.847 -18.766 1 75.94 26 SER B O 1
ATOM 1730 N N . TYR B 1 27 ? 3.006 -3.404 -19.906 1 82.44 27 TYR B N 1
ATOM 1731 C CA . TYR B 1 27 ? 4.246 -2.984 -19.266 1 82.44 27 TYR B CA 1
ATOM 1732 C C . TYR B 1 27 ? 5.113 -2.176 -20.219 1 82.44 27 TYR B C 1
ATOM 1734 O O . TYR B 1 27 ? 5.625 -2.713 -21.203 1 82.44 27 TYR B O 1
ATOM 1742 N N . ASN B 1 28 ? 5.309 -0.936 -19.984 1 82.88 28 ASN B N 1
ATOM 1743 C CA . ASN B 1 28 ? 5.926 0.004 -20.906 1 82.88 28 ASN B CA 1
ATOM 1744 C C . ASN B 1 28 ? 7.441 0.038 -20.75 1 82.88 28 ASN B C 1
ATOM 1746 O O . ASN B 1 28 ? 8.164 0.344 -21.688 1 82.88 28 ASN B O 1
ATOM 1750 N N . GLU B 1 29 ? 7.973 -0.235 -19.594 1 93.38 29 GLU B N 1
ATOM 1751 C CA . GLU B 1 29 ? 9.406 -0.14 -19.312 1 93.38 29 GLU B CA 1
ATOM 1752 C C . GLU B 1 29 ? 9.891 -1.34 -18.516 1 93.38 29 GLU B C 1
ATOM 1754 O O . GLU B 1 29 ? 9.445 -1.562 -17.391 1 93.38 29 GLU B O 1
ATOM 1759 N N . ILE B 1 30 ? 10.789 -2.031 -19.172 1 95.75 30 ILE B N 1
ATOM 1760 C CA . ILE B 1 30 ? 11.422 -3.172 -18.516 1 95.75 30 ILE B CA 1
ATOM 1761 C C . ILE B 1 30 ? 12.938 -2.975 -18.5 1 95.75 30 ILE B C 1
ATOM 1763 O O . ILE B 1 30 ? 13.57 -2.814 -19.547 1 95.75 30 ILE B O 1
ATOM 1767 N N . VAL B 1 31 ? 13.547 -2.93 -17.312 1 97 31 VAL B N 1
ATOM 1768 C CA . VAL B 1 31 ? 14.984 -2.785 -17.109 1 97 31 VAL B CA 1
ATOM 1769 C C . VAL B 1 31 ? 15.539 -4.027 -16.422 1 97 31 VAL B C 1
ATOM 1771 O O . VAL B 1 31 ? 14.852 -4.648 -15.602 1 97 31 VAL B O 1
ATOM 1774 N N . MET B 1 32 ? 16.734 -4.402 -16.797 1 97.44 32 MET B N 1
ATOM 1775 C CA . MET B 1 32 ? 17.344 -5.602 -16.234 1 97.44 32 MET B CA 1
ATOM 1776 C C . MET B 1 32 ? 18.609 -5.246 -15.438 1 97.44 32 MET B C 1
ATOM 1778 O O . MET B 1 32 ? 19.344 -4.348 -15.828 1 97.44 32 MET B O 1
ATOM 1782 N N . ALA B 1 33 ? 18.766 -5.883 -14.328 1 98.56 33 ALA B N 1
ATOM 1783 C CA . ALA B 1 33 ? 20 -5.855 -13.547 1 98.56 33 ALA B CA 1
ATOM 1784 C C . ALA B 1 33 ? 20.531 -7.266 -13.32 1 98.56 33 ALA B C 1
ATOM 1786 O O . ALA B 1 33 ? 19.766 -8.203 -13.102 1 98.56 33 ALA B O 1
ATOM 1787 N N . ARG B 1 34 ? 21.844 -7.422 -13.234 1 97.88 34 ARG B N 1
ATOM 1788 C CA . ARG B 1 34 ? 22.469 -8.742 -13.203 1 97.88 34 ARG B CA 1
ATOM 1789 C C . ARG B 1 34 ? 22.812 -9.156 -11.773 1 97.88 34 ARG B C 1
ATOM 1791 O O . ARG B 1 34 ? 23.156 -10.312 -11.523 1 97.88 34 ARG B O 1
ATOM 1798 N N . ASN B 1 35 ? 22.797 -8.195 -10.875 1 97.94 35 ASN B N 1
ATOM 1799 C CA . ASN B 1 35 ? 23.109 -8.422 -9.461 1 97.94 35 ASN B CA 1
ATOM 1800 C C . ASN B 1 35 ? 22.531 -7.32 -8.578 1 97.94 35 ASN B C 1
ATOM 1802 O O . ASN B 1 35 ? 21.906 -6.375 -9.078 1 97.94 35 ASN B O 1
ATOM 1806 N N . ALA B 1 36 ? 22.672 -7.477 -7.23 1 98.5 36 ALA B N 1
ATOM 1807 C CA . ALA B 1 36 ? 22.094 -6.543 -6.27 1 98.5 36 ALA B CA 1
ATOM 1808 C C . ALA B 1 36 ? 22.734 -5.164 -6.395 1 98.5 36 ALA B C 1
ATOM 1810 O O . ALA B 1 36 ? 22.047 -4.145 -6.301 1 98.5 36 ALA B O 1
ATOM 1811 N N . GLY B 1 37 ? 24.031 -5.145 -6.531 1 98 37 GLY B N 1
ATOM 1812 C CA . GLY B 1 37 ? 24.719 -3.877 -6.688 1 98 37 GLY B CA 1
ATOM 1813 C C . GLY B 1 37 ? 24.203 -3.045 -7.844 1 98 37 GLY B C 1
ATOM 1814 O O . GLY B 1 37 ? 23.938 -1.849 -7.688 1 98 37 GLY B O 1
ATOM 1815 N N . GLU B 1 38 ? 24.062 -3.658 -8.953 1 98.25 38 GLU B N 1
ATOM 1816 C CA . GLU B 1 38 ? 23.531 -2.967 -10.125 1 98.25 38 GLU B CA 1
ATOM 1817 C C . GLU B 1 38 ? 22.109 -2.494 -9.883 1 98.25 38 GLU B C 1
ATOM 1819 O O . GLU B 1 38 ? 21.75 -1.377 -10.266 1 98.25 38 GLU B O 1
ATOM 1824 N N . ALA B 1 39 ? 21.328 -3.367 -9.336 1 98.31 39 ALA B N 1
ATOM 1825 C CA . ALA B 1 39 ? 19.953 -3.004 -9.023 1 98.31 39 ALA B CA 1
ATOM 1826 C C . ALA B 1 39 ? 19.891 -1.782 -8.117 1 98.31 39 ALA B C 1
ATOM 1828 O O . ALA B 1 39 ? 19.125 -0.852 -8.359 1 98.31 39 ALA B O 1
ATOM 1829 N N . LYS B 1 40 ? 20.734 -1.761 -7.062 1 97.12 40 LYS B N 1
ATOM 1830 C CA . LYS B 1 40 ? 20.781 -0.65 -6.113 1 97.12 40 LYS B CA 1
ATOM 1831 C C . LYS B 1 40 ? 21.172 0.652 -6.812 1 97.12 40 LYS B C 1
ATOM 1833 O O . LYS B 1 40 ? 20.609 1.712 -6.508 1 97.12 40 LYS B O 1
ATOM 1838 N N . ARG B 1 41 ? 22.078 0.614 -7.719 1 97.44 41 ARG B N 1
ATOM 1839 C CA . ARG B 1 41 ? 22.5 1.796 -8.469 1 97.44 41 ARG B CA 1
ATOM 1840 C C . ARG B 1 41 ? 21.344 2.338 -9.312 1 97.44 41 ARG B C 1
ATOM 1842 O O . ARG B 1 41 ? 21.109 3.547 -9.352 1 97.44 41 ARG B O 1
ATOM 1849 N N . ILE B 1 42 ? 20.641 1.445 -9.945 1 97.5 42 ILE B N 1
ATOM 1850 C CA . ILE B 1 42 ? 19.516 1.841 -10.781 1 97.5 42 ILE B CA 1
ATOM 1851 C C . ILE B 1 42 ? 18.438 2.482 -9.914 1 97.5 42 ILE B C 1
ATOM 1853 O O . ILE B 1 42 ? 17.859 3.504 -10.297 1 97.5 42 ILE B O 1
ATOM 1857 N N . LEU B 1 43 ? 18.219 1.937 -8.773 1 96.69 43 LEU B N 1
ATOM 1858 C CA . LEU B 1 43 ? 17.156 2.344 -7.871 1 96.69 43 LEU B CA 1
ATOM 1859 C C . LEU B 1 43 ? 17.484 3.67 -7.195 1 96.69 43 LEU B C 1
ATOM 1861 O O . LEU B 1 43 ? 16.609 4.312 -6.617 1 96.69 43 LEU B O 1
ATOM 1865 N N . LEU B 1 44 ? 18.766 4.074 -7.238 1 94.31 44 LEU B N 1
ATOM 1866 C CA . LEU B 1 44 ? 19.141 5.402 -6.762 1 94.31 44 LEU B CA 1
ATOM 1867 C C . LEU B 1 44 ? 18.547 6.488 -7.652 1 94.31 44 LEU B C 1
ATOM 1869 O O . LEU B 1 44 ? 18.219 7.578 -7.176 1 94.31 44 LEU B O 1
ATOM 1873 N N . ASP B 1 45 ? 18.375 6.117 -8.859 1 94.12 45 ASP B N 1
ATOM 1874 C CA . ASP B 1 45 ? 17.984 7.113 -9.852 1 94.12 45 ASP B CA 1
ATOM 1875 C C . ASP B 1 45 ? 16.469 7.137 -10.039 1 94.12 45 ASP B C 1
ATOM 1877 O O . ASP B 1 45 ? 15.898 8.172 -10.398 1 94.12 45 ASP B O 1
ATOM 1881 N N . ARG B 1 46 ? 15.969 5.98 -9.875 1 92.5 46 ARG B N 1
ATOM 1882 C CA . ARG B 1 46 ? 14.531 5.938 -10.117 1 92.5 46 ARG B CA 1
ATOM 1883 C C . ARG B 1 46 ? 13.891 4.746 -9.406 1 92.5 46 ARG B C 1
ATOM 1885 O O . ARG B 1 46 ? 14.578 3.789 -9.055 1 92.5 46 ARG B O 1
ATOM 1892 N N . ASP B 1 47 ? 12.547 4.832 -9.336 1 92.88 47 ASP B N 1
ATOM 1893 C CA . ASP B 1 47 ? 11.766 3.738 -8.773 1 92.88 47 ASP B CA 1
ATOM 1894 C C . ASP B 1 47 ? 11.047 2.957 -9.875 1 92.88 47 ASP B C 1
ATOM 1896 O O . ASP B 1 47 ? 11.008 3.393 -11.023 1 92.88 47 ASP B O 1
ATOM 1900 N N . PHE B 1 48 ? 10.695 1.839 -9.531 1 95.94 48 PHE B N 1
ATOM 1901 C CA . PHE B 1 48 ? 9.922 0.982 -10.414 1 95.94 48 PHE B CA 1
ATOM 1902 C C . PHE B 1 48 ? 8.617 0.546 -9.75 1 95.94 48 PHE B C 1
ATOM 1904 O O . PHE B 1 48 ? 8.547 0.471 -8.516 1 95.94 48 PHE B O 1
ATOM 1911 N N . ASP B 1 49 ? 7.59 0.293 -10.562 1 94.88 49 ASP B N 1
ATOM 1912 C CA . ASP B 1 49 ? 6.34 -0.2 -9.992 1 94.88 49 ASP B CA 1
ATOM 1913 C C . ASP B 1 49 ? 6.512 -1.603 -9.414 1 94.88 49 ASP B C 1
ATOM 1915 O O . ASP B 1 49 ? 5.973 -1.913 -8.352 1 94.88 49 ASP B O 1
ATOM 1919 N N . LEU B 1 50 ? 7.336 -2.389 -10.117 1 96.69 50 LEU B N 1
ATOM 1920 C CA . LEU B 1 50 ? 7.57 -3.773 -9.719 1 96.69 50 LEU B CA 1
ATOM 1921 C C . LEU B 1 50 ? 9.039 -4.148 -9.898 1 96.69 50 LEU B C 1
ATOM 1923 O O . LEU B 1 50 ? 9.648 -3.812 -10.914 1 96.69 50 LEU B O 1
ATOM 1927 N N . CYS B 1 51 ? 9.586 -4.773 -8.867 1 98.19 51 CYS B N 1
ATOM 1928 C CA . CYS B 1 51 ? 10.906 -5.387 -8.945 1 98.19 51 CYS B CA 1
ATOM 1929 C C . CYS B 1 51 ? 10.812 -6.902 -8.797 1 98.19 51 CYS B C 1
ATOM 1931 O O . CYS B 1 51 ? 10.297 -7.398 -7.793 1 98.19 51 CYS B O 1
ATOM 1933 N N . ILE B 1 52 ? 11.258 -7.602 -9.789 1 98.44 52 ILE B N 1
ATOM 1934 C CA . ILE B 1 52 ? 11.312 -9.062 -9.758 1 98.44 52 ILE B CA 1
ATOM 1935 C C . ILE B 1 52 ? 12.75 -9.508 -9.5 1 98.44 52 ILE B C 1
ATOM 1937 O O . ILE B 1 52 ? 13.648 -9.227 -10.297 1 98.44 52 ILE B O 1
ATOM 1941 N N . ILE B 1 53 ? 12.938 -10.227 -8.406 1 98.81 53 ILE B N 1
ATOM 1942 C CA . ILE B 1 53 ? 14.266 -10.688 -8.023 1 98.81 53 ILE B CA 1
ATOM 1943 C C . ILE B 1 53 ? 14.32 -12.219 -8.094 1 98.81 53 ILE B C 1
ATOM 1945 O O . ILE B 1 53 ? 13.625 -12.906 -7.344 1 98.81 53 ILE B O 1
ATOM 1949 N N . ASN B 1 54 ? 15.117 -12.719 -8.977 1 98.75 54 ASN B N 1
ATOM 1950 C CA . ASN B 1 54 ? 15.383 -14.148 -9.125 1 98.75 54 ASN B CA 1
ATOM 1951 C C . ASN B 1 54 ? 16.562 -14.586 -8.273 1 98.75 54 ASN B C 1
ATOM 1953 O O . ASN B 1 54 ? 17.719 -14.375 -8.648 1 98.75 54 ASN B O 1
ATOM 1957 N N . THR B 1 55 ? 16.266 -15.258 -7.188 1 98.56 55 THR B N 1
ATOM 1958 C CA . THR B 1 55 ? 17.328 -15.625 -6.254 1 98.56 55 THR B CA 1
ATOM 1959 C C . THR B 1 55 ? 17.906 -16.984 -6.609 1 98.56 55 THR B C 1
ATOM 1961 O O . THR B 1 55 ? 17.25 -17.797 -7.266 1 98.56 55 THR B O 1
ATOM 1964 N N . PRO B 1 56 ? 19.172 -17.25 -6.133 1 98.38 56 PRO B N 1
ATOM 1965 C CA . PRO B 1 56 ? 20.094 -16.312 -5.508 1 98.38 56 PRO B CA 1
ATOM 1966 C C . PRO B 1 56 ? 20.828 -15.438 -6.527 1 98.38 56 PRO B C 1
ATOM 1968 O O . PRO B 1 56 ? 20.875 -15.781 -7.711 1 98.38 56 PRO B O 1
ATOM 1971 N N . LEU B 1 57 ? 21.25 -14.344 -6 1 98.69 57 LEU B N 1
ATOM 1972 C CA . LEU B 1 57 ? 22.109 -13.484 -6.797 1 98.69 57 LEU B CA 1
ATOM 1973 C C . LEU B 1 57 ? 23.578 -13.805 -6.527 1 98.69 57 LEU B C 1
ATOM 1975 O O . LEU B 1 57 ? 23.891 -14.625 -5.664 1 98.69 57 LEU B O 1
ATOM 1979 N N . THR B 1 58 ? 24.453 -13.195 -7.371 1 97.81 58 THR B N 1
ATOM 1980 C CA . THR B 1 58 ? 25.875 -13.492 -7.262 1 97.81 58 THR B CA 1
ATOM 1981 C C . THR B 1 58 ? 26.469 -12.812 -6.031 1 97.81 58 THR B C 1
ATOM 1983 O O . THR B 1 58 ? 27.406 -13.344 -5.418 1 97.81 58 THR B O 1
ATOM 1986 N N . ASP B 1 59 ? 26 -11.711 -5.629 1 98.38 59 ASP B N 1
ATOM 1987 C CA . ASP B 1 59 ? 26.625 -10.914 -4.578 1 98.38 59 ASP B CA 1
ATOM 1988 C C . ASP B 1 59 ? 25.859 -11.047 -3.262 1 98.38 59 ASP B C 1
ATOM 1990 O O . ASP B 1 59 ? 26.391 -10.719 -2.199 1 98.38 59 ASP B O 1
ATOM 1994 N N . GLU B 1 60 ? 24.656 -11.484 -3.297 1 98.25 60 GLU B N 1
ATOM 1995 C CA . GLU B 1 60 ? 23.859 -11.789 -2.115 1 98.25 60 GLU B CA 1
ATOM 1996 C C . GLU B 1 60 ? 22.672 -12.703 -2.465 1 98.25 60 GLU B C 1
ATOM 1998 O O . GLU B 1 60 ? 22.438 -12.984 -3.641 1 98.25 60 GLU B O 1
ATOM 2003 N N . PHE B 1 61 ? 22.094 -13.148 -1.482 1 98.31 61 PHE B N 1
ATOM 2004 C CA . PHE B 1 61 ? 20.938 -14.016 -1.727 1 98.31 61 PHE B CA 1
ATOM 2005 C C . PHE B 1 61 ? 19.812 -13.25 -2.416 1 98.31 61 PHE B C 1
ATOM 2007 O O . PHE B 1 61 ? 19.234 -13.734 -3.383 1 98.31 61 PHE B O 1
ATOM 2014 N N . GLY B 1 62 ? 19.391 -12.125 -2.002 1 98.31 62 GLY B N 1
ATOM 2015 C CA . GLY B 1 62 ? 18.344 -11.32 -2.625 1 98.31 62 GLY B CA 1
ATOM 2016 C C . GLY B 1 62 ? 17.328 -10.805 -1.635 1 98.31 62 GLY B C 1
ATOM 2017 O O . GLY B 1 62 ? 16.594 -9.844 -1.919 1 98.31 62 GLY B O 1
ATOM 2018 N N . THR B 1 63 ? 17.234 -11.422 -0.432 1 98.12 63 THR B N 1
ATOM 2019 C CA . THR B 1 63 ? 16.25 -11.039 0.572 1 98.12 63 THR B CA 1
ATOM 2020 C C . THR B 1 63 ? 16.531 -9.633 1.091 1 98.12 63 THR B C 1
ATOM 2022 O O . THR 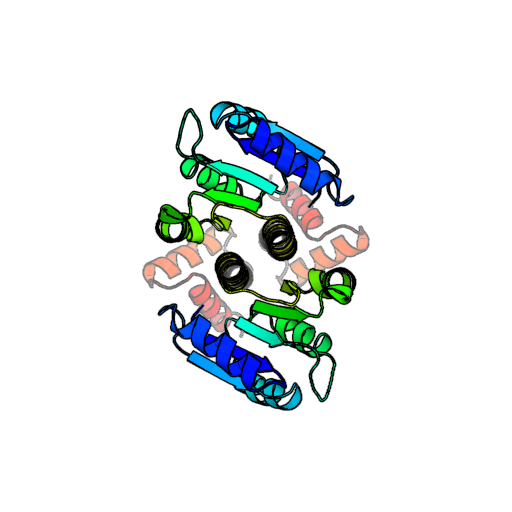B 1 63 ? 15.594 -8.836 1.259 1 98.12 63 THR B O 1
ATOM 2025 N N . ASN B 1 64 ? 17.797 -9.289 1.339 1 97.19 64 ASN B N 1
ATOM 2026 C CA . ASN B 1 64 ? 18.125 -7.949 1.81 1 97.19 64 ASN B CA 1
ATOM 2027 C C . ASN B 1 64 ? 17.797 -6.887 0.766 1 97.19 64 ASN B C 1
ATOM 2029 O O . ASN B 1 64 ? 17.266 -5.824 1.102 1 97.19 64 ASN B O 1
ATOM 2033 N N . LEU B 1 65 ? 18.109 -7.156 -0.466 1 98.31 65 LEU B N 1
ATOM 2034 C CA . LEU B 1 65 ? 17.734 -6.254 -1.553 1 98.31 65 LEU B CA 1
ATOM 2035 C C . LEU B 1 65 ? 16.219 -6.047 -1.597 1 98.31 65 LEU B C 1
ATOM 2037 O O . LEU B 1 65 ? 15.75 -4.91 -1.689 1 98.31 65 LEU B O 1
ATOM 2041 N N . ALA B 1 66 ? 15.516 -7.145 -1.522 1 98.38 66 ALA B N 1
ATOM 2042 C CA . ALA B 1 66 ? 14.055 -7.086 -1.556 1 98.38 66 ALA B CA 1
ATOM 2043 C C . ALA B 1 66 ? 13.516 -6.215 -0.425 1 98.38 66 ALA B C 1
ATOM 2045 O O . ALA B 1 66 ? 12.633 -5.379 -0.642 1 98.38 66 ALA B O 1
ATOM 2046 N N . ILE B 1 67 ? 14.031 -6.406 0.791 1 97.12 67 ILE B N 1
ATOM 2047 C CA . ILE B 1 67 ? 13.602 -5.664 1.969 1 97.12 67 ILE B CA 1
ATOM 2048 C C . ILE B 1 67 ? 13.922 -4.18 1.79 1 97.12 67 ILE B C 1
ATOM 2050 O O . ILE B 1 67 ? 13.094 -3.318 2.09 1 97.12 67 ILE B O 1
ATOM 2054 N N . ASN B 1 68 ? 15.102 -3.871 1.284 1 96.5 68 ASN B N 1
ATOM 2055 C CA . ASN B 1 68 ? 15.5 -2.488 1.035 1 96.5 68 ASN B CA 1
ATOM 2056 C C . ASN B 1 68 ? 14.555 -1.808 0.046 1 96.5 68 ASN B C 1
ATOM 2058 O O . ASN B 1 68 ? 14.164 -0.655 0.244 1 96.5 68 ASN B O 1
ATOM 2062 N N . ILE B 1 69 ? 14.188 -2.523 -0.992 1 97.06 69 ILE B N 1
ATOM 2063 C CA . ILE B 1 69 ? 13.297 -1.98 -2.01 1 97.06 69 ILE B CA 1
ATOM 2064 C C . ILE B 1 69 ? 11.898 -1.779 -1.419 1 97.06 69 ILE B C 1
ATOM 2066 O O . ILE B 1 69 ? 11.289 -0.725 -1.601 1 97.06 69 ILE B O 1
ATOM 2070 N N . ALA B 1 70 ? 11.414 -2.799 -0.724 1 94.88 70 ALA B N 1
ATOM 2071 C CA . ALA B 1 70 ? 10.078 -2.758 -0.137 1 94.88 70 ALA B CA 1
ATOM 2072 C C . ALA B 1 70 ? 9.945 -1.595 0.843 1 94.88 70 ALA B C 1
ATOM 2074 O O . ALA B 1 70 ? 8.883 -0.979 0.945 1 94.88 70 ALA B O 1
ATOM 2075 N N . ASN B 1 71 ? 10.977 -1.275 1.551 1 90.62 71 ASN B N 1
ATOM 2076 C CA . ASN B 1 71 ? 10.969 -0.227 2.564 1 90.62 71 ASN B CA 1
ATOM 2077 C C . ASN B 1 71 ? 10.812 1.156 1.939 1 90.62 71 ASN B C 1
ATOM 2079 O O . ASN B 1 71 ? 10.43 2.111 2.621 1 90.62 71 ASN B O 1
ATOM 2083 N N . ARG B 1 72 ? 11.125 1.278 0.654 1 84.81 72 ARG B N 1
ATOM 2084 C CA . ARG B 1 72 ? 10.938 2.557 -0.027 1 84.81 72 ARG B CA 1
ATOM 2085 C C . ARG B 1 72 ? 9.461 2.832 -0.274 1 84.81 72 ARG B C 1
ATOM 2087 O O . ARG B 1 72 ? 9.07 3.969 -0.552 1 84.81 72 ARG B O 1
ATOM 2094 N N . GLU B 1 73 ? 8.547 1.725 -0.172 1 79.69 73 GLU B N 1
ATOM 2095 C CA . GLU B 1 73 ? 7.094 1.811 -0.255 1 79.69 73 GLU B CA 1
ATOM 2096 C C . GLU B 1 73 ? 6.648 2.318 -1.623 1 79.69 73 GLU B C 1
ATOM 2098 O O . GLU B 1 73 ? 5.574 2.908 -1.752 1 79.69 73 GLU B O 1
ATOM 2103 N N . THR B 1 74 ? 7.555 2.236 -2.66 1 82.19 74 THR B N 1
ATOM 2104 C CA . THR B 1 74 ? 7.227 2.709 -4 1 82.19 74 THR B CA 1
ATOM 2105 C C . THR B 1 74 ? 7.051 1.536 -4.961 1 82.19 74 THR B C 1
ATOM 2107 O O . THR B 1 74 ? 6.395 1.668 -5.996 1 82.19 74 THR B O 1
ATOM 2110 N N . SER B 1 75 ? 7.625 0.517 -4.523 1 92.38 75 SER B N 1
ATOM 2111 C CA . SER B 1 75 ? 7.66 -0.608 -5.449 1 92.38 75 SER B CA 1
ATOM 2112 C C . SER B 1 75 ? 7.051 -1.859 -4.828 1 92.38 75 SER B C 1
ATOM 2114 O O . SER B 1 75 ? 7.188 -2.092 -3.627 1 92.38 75 SER B O 1
ATOM 2116 N N . GLN B 1 76 ? 6.34 -2.623 -5.715 1 95.75 76 GLN B N 1
ATOM 2117 C CA . GLN B 1 76 ? 6.07 -4.012 -5.359 1 95.75 76 GLN B CA 1
ATOM 2118 C C . GLN B 1 76 ? 7.289 -4.895 -5.625 1 95.75 76 GLN B C 1
ATOM 2120 O O . GLN B 1 76 ? 8.094 -4.602 -6.512 1 95.75 76 GLN B O 1
ATOM 2125 N N . VAL B 1 77 ? 7.496 -5.93 -4.746 1 97.81 77 VAL B N 1
ATOM 2126 C CA . VAL B 1 77 ? 8.648 -6.809 -4.938 1 97.81 77 VAL B CA 1
ATOM 2127 C C . VAL B 1 77 ? 8.188 -8.258 -5.02 1 97.81 77 VAL B C 1
ATOM 2129 O O . VAL B 1 77 ? 7.438 -8.727 -4.156 1 97.81 77 VAL B O 1
ATOM 2132 N N . MET B 1 78 ? 8.547 -8.93 -6.102 1 98.12 78 MET B N 1
ATOM 2133 C CA . MET B 1 78 ? 8.391 -10.375 -6.254 1 98.12 78 MET B CA 1
ATOM 2134 C C . MET B 1 78 ? 9.734 -11.078 -6.137 1 98.12 78 MET B C 1
ATOM 2136 O O . MET B 1 78 ? 10.656 -10.812 -6.91 1 98.12 78 MET B O 1
ATOM 2140 N N . LEU B 1 79 ? 9.812 -11.953 -5.16 1 98.5 79 LEU B N 1
ATOM 2141 C CA . LEU B 1 79 ? 11.023 -12.742 -4.938 1 98.5 79 LEU B CA 1
ATOM 2142 C C . LEU B 1 79 ? 10.82 -14.188 -5.391 1 98.5 79 LEU B C 1
ATOM 2144 O O . LEU B 1 79 ? 9.945 -14.883 -4.879 1 98.5 79 LEU B O 1
ATOM 2148 N N . ILE B 1 80 ? 11.57 -14.578 -6.422 1 98.44 80 ILE B N 1
ATOM 2149 C CA . ILE B 1 80 ? 11.523 -15.953 -6.918 1 98.44 80 ILE B CA 1
ATOM 2150 C C . ILE B 1 80 ? 12.609 -16.781 -6.23 1 98.44 80 ILE B C 1
ATOM 2152 O O . ILE B 1 80 ? 13.789 -16.453 -6.297 1 98.44 80 ILE B O 1
ATOM 2156 N N . VAL B 1 81 ? 12.195 -17.875 -5.559 1 98.25 81 VAL B N 1
ATOM 2157 C CA . VAL B 1 81 ? 13.109 -18.656 -4.727 1 98.25 81 VAL B CA 1
ATOM 2158 C C . VAL B 1 81 ? 12.938 -20.141 -5.012 1 98.25 81 VAL B C 1
ATOM 2160 O O . VAL B 1 81 ? 11.93 -20.562 -5.602 1 98.25 81 VAL B O 1
ATOM 2163 N N . LYS B 1 82 ? 13.969 -20.922 -4.668 1 97.19 82 LYS B N 1
ATOM 2164 C CA . LYS B 1 82 ? 13.836 -22.375 -4.73 1 97.19 82 LYS B CA 1
ATOM 2165 C C . LYS B 1 82 ? 12.688 -22.859 -3.848 1 97.19 82 LYS B C 1
ATOM 2167 O O . LYS B 1 82 ? 12.484 -22.344 -2.748 1 97.19 82 LYS B O 1
ATOM 2172 N N . SER B 1 83 ? 12.031 -23.891 -4.32 1 95.62 83 SER B N 1
ATOM 2173 C CA . SER B 1 83 ? 10.812 -24.375 -3.674 1 95.62 83 SER B CA 1
ATOM 2174 C C . SER B 1 83 ? 11.086 -24.781 -2.232 1 95.62 83 SER B C 1
ATOM 2176 O O . SER B 1 83 ? 10.25 -24.562 -1.353 1 95.62 83 SER B O 1
ATOM 2178 N N . GLU B 1 84 ? 12.273 -25.312 -1.914 1 96.12 84 GLU B N 1
ATOM 2179 C CA . GLU B 1 84 ? 12.602 -25.797 -0.579 1 96.12 84 GLU B CA 1
ATOM 2180 C C . GLU B 1 84 ? 12.75 -24.641 0.408 1 96.12 84 GLU B C 1
ATOM 2182 O O . GLU B 1 84 ? 12.695 -24.844 1.623 1 96.12 84 GLU B O 1
ATOM 2187 N N . LEU B 1 85 ? 12.984 -23.422 -0.159 1 97 85 LEU B N 1
ATOM 2188 C CA . LEU B 1 85 ? 13.219 -22.266 0.699 1 97 85 LEU B CA 1
ATOM 2189 C C . LEU B 1 85 ? 11.977 -21.391 0.787 1 97 85 LEU B C 1
ATOM 2191 O O . LEU B 1 85 ? 11.961 -20.406 1.536 1 97 85 LEU B O 1
ATOM 2195 N N . GLU B 1 86 ? 10.961 -21.672 0.036 1 95.81 86 GLU B N 1
ATOM 2196 C CA . GLU B 1 86 ? 9.805 -20.797 -0.145 1 95.81 86 GLU B CA 1
ATOM 2197 C C . GLU B 1 86 ? 9.18 -20.422 1.195 1 95.81 86 GLU B C 1
ATOM 2199 O O . GLU B 1 86 ? 8.969 -19.234 1.484 1 95.81 86 GLU B O 1
ATOM 2204 N N . ASP B 1 87 ? 8.859 -21.406 2.078 1 92.81 87 ASP B N 1
ATOM 2205 C CA . ASP B 1 87 ? 8.164 -21.141 3.338 1 92.81 87 ASP B CA 1
ATOM 2206 C C . ASP B 1 87 ? 9.039 -20.312 4.281 1 92.81 87 ASP B C 1
ATOM 2208 O O . ASP B 1 87 ? 8.57 -19.344 4.867 1 92.81 87 ASP B O 1
ATOM 2212 N N . GLU B 1 88 ? 10.281 -20.703 4.422 1 95.88 88 GLU B N 1
ATOM 2213 C CA . GLU B 1 88 ? 11.211 -20 5.301 1 95.88 88 GLU B CA 1
ATOM 2214 C C . GLU B 1 88 ? 11.383 -18.547 4.871 1 95.88 88 GLU B C 1
ATOM 2216 O O . GLU B 1 88 ? 11.312 -17.625 5.699 1 95.88 88 GLU B O 1
ATOM 2221 N N . ILE B 1 89 ? 11.586 -18.328 3.566 1 97.31 89 ILE B N 1
ATOM 2222 C CA . ILE B 1 89 ? 11.82 -16.984 3.055 1 97.31 89 ILE B CA 1
ATOM 2223 C C . ILE B 1 89 ? 10.539 -16.156 3.145 1 97.31 89 ILE B C 1
ATOM 2225 O O . ILE B 1 89 ? 10.578 -14.977 3.498 1 97.31 89 ILE B O 1
ATOM 2229 N N . SER B 1 90 ? 9.43 -16.734 2.805 1 95.19 90 SER B N 1
ATOM 2230 C CA . SER B 1 90 ? 8.141 -16.062 2.928 1 95.19 90 SER B CA 1
ATOM 2231 C C . SER B 1 90 ? 7.926 -15.531 4.344 1 95.19 90 SER B C 1
ATOM 2233 O O . SER B 1 90 ? 7.547 -14.375 4.531 1 95.19 90 SER B O 1
ATOM 2235 N N . ASP B 1 91 ? 8.195 -16.359 5.352 1 92.56 91 ASP B N 1
ATOM 2236 C CA . ASP B 1 91 ? 8.031 -15.977 6.75 1 92.56 91 ASP B CA 1
ATOM 2237 C C . ASP B 1 91 ? 8.922 -14.789 7.102 1 92.56 91 ASP B C 1
ATOM 2239 O O . ASP B 1 91 ? 8.531 -13.922 7.887 1 92.56 91 ASP B O 1
ATOM 2243 N N . LYS B 1 92 ? 10.031 -14.758 6.516 1 95.44 92 LYS B N 1
ATOM 2244 C CA . LYS B 1 92 ? 11.031 -13.742 6.832 1 95.44 92 LYS B CA 1
ATOM 2245 C C . LYS B 1 92 ? 10.672 -12.398 6.207 1 95.44 92 LYS B C 1
ATOM 2247 O O . LYS B 1 92 ? 10.969 -11.344 6.77 1 95.44 92 LYS B O 1
ATOM 2252 N N . VAL B 1 93 ? 10 -12.438 5.008 1 96.19 93 VAL B N 1
ATOM 2253 C CA . VAL B 1 93 ? 9.938 -11.188 4.262 1 96.19 93 VAL B CA 1
ATOM 2254 C C . VAL B 1 93 ? 8.492 -10.727 4.141 1 96.19 93 VAL B C 1
ATOM 2256 O O . VAL B 1 93 ? 8.219 -9.609 3.689 1 96.19 93 VAL B O 1
ATOM 2259 N N . GLU B 1 94 ? 7.492 -11.547 4.531 1 92.06 94 GLU B N 1
ATOM 2260 C CA . GLU B 1 94 ? 6.078 -11.242 4.32 1 92.06 94 GLU B CA 1
ATOM 2261 C C . GLU B 1 94 ? 5.688 -9.938 5.008 1 92.06 94 GLU B C 1
ATOM 2263 O O . GLU B 1 94 ? 4.855 -9.188 4.496 1 92.06 94 GLU B O 1
ATOM 2268 N N . ASP B 1 95 ? 6.344 -9.602 6.172 1 90.75 95 ASP B N 1
ATOM 2269 C CA . ASP B 1 95 ? 6.004 -8.398 6.926 1 90.75 95 ASP B CA 1
ATOM 2270 C C . ASP B 1 95 ? 6.461 -7.145 6.184 1 90.75 95 ASP B C 1
ATOM 2272 O O . ASP B 1 95 ? 6.027 -6.035 6.508 1 90.75 95 ASP B O 1
ATOM 2276 N N . TYR B 1 96 ? 7.344 -7.328 5.199 1 94 96 TYR B N 1
ATOM 2277 C CA . TYR B 1 96 ? 7.809 -6.195 4.406 1 94 96 TYR B CA 1
ATOM 2278 C C . TYR B 1 96 ? 6.98 -6.039 3.137 1 94 96 TYR B C 1
ATOM 2280 O O . TYR B 1 96 ? 7.25 -5.156 2.318 1 94 96 TYR B O 1
ATOM 2288 N N . GLY B 1 97 ? 5.984 -6.984 2.992 1 94.38 97 GLY B N 1
ATOM 2289 C CA . GLY B 1 97 ? 5.117 -6.895 1.827 1 94.38 97 GLY B CA 1
ATOM 2290 C C . GLY B 1 97 ? 5.719 -7.527 0.588 1 94.38 97 GLY B C 1
ATOM 2291 O O . GLY B 1 97 ? 5.328 -7.203 -0.535 1 94.38 97 GLY B O 1
ATOM 2292 N N . ILE B 1 98 ? 6.68 -8.336 0.732 1 96.75 98 ILE B N 1
ATOM 2293 C CA . ILE B 1 98 ? 7.375 -8.961 -0.388 1 96.75 98 ILE B CA 1
ATOM 2294 C C . ILE B 1 98 ? 6.668 -10.258 -0.775 1 96.75 98 ILE B C 1
ATOM 2296 O O . ILE B 1 98 ? 6.352 -11.086 0.086 1 96.75 98 ILE B O 1
ATOM 2300 N N . PHE B 1 99 ? 6.43 -10.422 -2.062 1 97.06 99 PHE B N 1
ATOM 2301 C CA . PHE B 1 99 ? 5.754 -11.594 -2.611 1 97.06 99 PHE B CA 1
ATOM 2302 C C . PHE B 1 99 ? 6.758 -12.656 -3.018 1 97.06 99 PHE B C 1
ATOM 2304 O O . PHE B 1 99 ? 7.645 -12.406 -3.838 1 97.06 99 PHE B O 1
ATOM 2311 N N . VAL B 1 100 ? 6.566 -13.867 -2.432 1 97.62 100 VAL B N 1
ATOM 2312 C CA . VAL B 1 100 ? 7.504 -14.953 -2.709 1 97.62 100 VAL B CA 1
ATOM 2313 C C . VAL B 1 100 ? 6.848 -15.977 -3.633 1 97.62 100 VAL B C 1
ATOM 2315 O O . VAL B 1 100 ? 5.719 -16.422 -3.387 1 97.62 100 VAL B O 1
ATOM 2318 N N . VAL B 1 101 ? 7.535 -16.297 -4.719 1 96.94 101 VAL B N 1
ATOM 2319 C CA . VAL B 1 101 ? 7.098 -17.297 -5.684 1 96.94 101 VAL B CA 1
ATOM 2320 C C . VAL B 1 101 ? 8.164 -18.375 -5.82 1 96.94 101 VAL B C 1
ATOM 2322 O O . VAL B 1 101 ? 9.352 -18.078 -5.961 1 96.94 101 VAL B O 1
ATOM 2325 N N . ALA B 1 102 ? 7.688 -19.641 -5.777 1 96.31 102 ALA B N 1
ATOM 2326 C CA . ALA B 1 102 ? 8.633 -20.75 -5.824 1 96.31 102 ALA B CA 1
ATOM 2327 C C . ALA B 1 102 ? 8.922 -21.172 -7.262 1 96.31 102 ALA B C 1
ATOM 2329 O O . ALA B 1 102 ? 8.039 -21.109 -8.125 1 96.31 102 ALA B O 1
ATOM 2330 N N . LYS B 1 103 ? 10.266 -21.594 -7.465 1 94.81 103 LYS B N 1
ATOM 2331 C CA . LYS B 1 103 ? 10.664 -22.297 -8.688 1 94.81 103 LYS B CA 1
ATOM 2332 C C . LYS B 1 103 ? 10.125 -23.719 -8.695 1 94.81 103 LYS B C 1
ATOM 2334 O O . LYS B 1 103 ? 10.008 -24.344 -7.637 1 94.81 103 LYS B O 1
ATOM 2339 N N . PRO B 1 104 ? 9.852 -24.234 -10.031 1 94.5 104 PRO B N 1
ATOM 2340 C CA . PRO B 1 104 ? 9.82 -23.562 -11.336 1 94.5 104 PRO B CA 1
ATOM 2341 C C . PRO B 1 104 ? 8.602 -22.672 -11.516 1 94.5 104 PRO B C 1
ATOM 2343 O O . PRO B 1 104 ? 7.508 -23.016 -11.055 1 94.5 104 PRO B O 1
ATOM 2346 N N . VAL B 1 105 ? 8.82 -21.594 -12.094 1 93.5 105 VAL B N 1
ATOM 2347 C CA . VAL B 1 105 ? 7.727 -20.672 -12.398 1 93.5 105 VAL B CA 1
ATOM 2348 C C . VAL B 1 105 ? 7.223 -20.906 -13.82 1 93.5 105 VAL B C 1
ATOM 2350 O O . VAL B 1 105 ? 7.875 -20.516 -14.789 1 93.5 105 VAL B O 1
ATOM 2353 N N . ASN B 1 106 ? 6.109 -21.516 -13.906 1 90.62 106 ASN B N 1
ATOM 2354 C CA . ASN B 1 106 ? 5.531 -21.672 -15.234 1 90.62 106 ASN B CA 1
ATOM 2355 C C . ASN B 1 106 ? 4.754 -20.438 -15.664 1 90.62 106 ASN B C 1
ATOM 2357 O O . ASN B 1 106 ? 4.598 -19.5 -14.883 1 90.62 106 ASN B O 1
ATOM 2361 N N . ARG B 1 107 ? 4.359 -20.453 -16.938 1 89.88 107 ARG B N 1
ATOM 2362 C CA . ARG B 1 107 ? 3.697 -19.281 -17.516 1 89.88 107 ARG B CA 1
ATOM 2363 C C . ARG B 1 107 ? 2.432 -18.938 -16.734 1 89.88 107 ARG B C 1
ATOM 2365 O O . ARG B 1 107 ? 2.178 -17.766 -16.453 1 89.88 107 ARG B O 1
ATOM 2372 N N . GLN B 1 108 ? 1.668 -19.922 -16.422 1 88.12 108 GLN B N 1
ATOM 2373 C CA . GLN B 1 108 ? 0.405 -19.703 -15.727 1 88.12 108 GLN B CA 1
ATOM 2374 C C . GLN B 1 108 ? 0.637 -19.062 -14.352 1 88.12 108 GLN B C 1
ATOM 2376 O O . GLN B 1 108 ? -0.029 -18.094 -13.984 1 88.12 108 GLN B O 1
ATOM 2381 N N . LEU B 1 109 ? 1.528 -19.672 -13.594 1 91.12 109 LEU B N 1
ATOM 2382 C CA . LEU B 1 109 ? 1.85 -19.156 -12.266 1 91.12 109 LEU B CA 1
ATOM 2383 C C . LEU B 1 109 ? 2.396 -17.734 -12.344 1 91.12 109 LEU B C 1
ATOM 2385 O O . LEU B 1 109 ? 2.025 -16.875 -11.539 1 91.12 109 LEU B O 1
ATOM 2389 N N . PHE B 1 110 ? 3.242 -17.484 -13.352 1 93.69 110 PHE B N 1
ATOM 2390 C CA . PHE B 1 110 ? 3.828 -16.156 -13.531 1 93.69 110 PHE B CA 1
ATOM 2391 C C . PHE B 1 110 ? 2.742 -15.117 -13.758 1 93.69 110 PHE B C 1
ATOM 2393 O O . PHE B 1 110 ? 2.713 -14.086 -13.086 1 93.69 110 PHE B O 1
ATOM 2400 N N . TRP B 1 111 ? 1.896 -15.359 -14.602 1 90.25 111 TRP B N 1
ATOM 2401 C CA . TRP B 1 111 ? 0.837 -14.414 -14.953 1 90.25 111 TRP B CA 1
ATOM 2402 C C . TRP B 1 111 ? -0.117 -14.211 -13.781 1 90.25 111 TRP B C 1
ATOM 2404 O O . TRP B 1 111 ? -0.547 -13.086 -13.508 1 90.25 111 TRP B O 1
ATOM 2414 N N . SER B 1 112 ? -0.47 -15.289 -13.164 1 91.62 112 SER B N 1
ATOM 2415 C CA . SER B 1 112 ? -1.344 -15.18 -12 1 91.62 112 SER B CA 1
ATOM 2416 C C . SER B 1 112 ? -0.715 -14.312 -10.914 1 91.62 112 SER B C 1
ATOM 2418 O O . SER B 1 112 ? -1.386 -13.469 -10.32 1 91.62 112 SER B O 1
ATOM 2420 N N . ALA B 1 113 ? 0.571 -14.539 -10.609 1 94.19 113 ALA B N 1
ATOM 2421 C CA . ALA B 1 113 ? 1.296 -13.75 -9.617 1 94.19 113 ALA B CA 1
ATOM 2422 C C . ALA B 1 113 ? 1.315 -12.273 -9.992 1 94.19 113 ALA B C 1
ATOM 2424 O O . ALA B 1 113 ? 1.036 -11.406 -9.164 1 94.19 113 ALA B O 1
ATOM 2425 N N . LEU B 1 114 ? 1.551 -11.977 -11.281 1 93.31 114 LEU B N 1
ATOM 2426 C CA . LEU B 1 114 ? 1.597 -10.602 -11.766 1 93.31 114 LEU B CA 1
ATOM 2427 C C . LEU B 1 114 ? 0.246 -9.914 -11.578 1 93.31 114 LEU B C 1
ATOM 2429 O O . LEU B 1 114 ? 0.186 -8.75 -11.18 1 93.31 114 LEU B O 1
ATOM 2433 N N . LYS B 1 115 ? -0.724 -10.586 -11.922 1 91.5 115 LYS B N 1
ATOM 2434 C CA . LYS B 1 115 ? -2.066 -10.031 -11.781 1 91.5 115 LYS B CA 1
ATOM 2435 C C . LYS B 1 115 ? -2.383 -9.727 -10.32 1 91.5 115 LYS B C 1
ATOM 2437 O O . LYS B 1 115 ? -2.896 -8.648 -10 1 91.5 115 LYS B O 1
ATOM 2442 N N . LEU B 1 116 ? -2.074 -10.68 -9.477 1 93.94 116 LEU B N 1
ATOM 2443 C CA . LEU B 1 116 ? -2.338 -10.508 -8.055 1 93.94 116 LEU B CA 1
ATOM 2444 C C . LEU B 1 116 ? -1.522 -9.352 -7.484 1 93.94 116 LEU B C 1
ATOM 2446 O O . LEU B 1 116 ? -2.041 -8.539 -6.719 1 93.94 116 LEU B O 1
ATOM 2450 N N . ILE B 1 117 ? -0.332 -9.242 -7.895 1 95.06 117 ILE B N 1
ATOM 2451 C CA . ILE B 1 117 ? 0.557 -8.18 -7.438 1 95.06 117 ILE B CA 1
ATOM 2452 C C . ILE B 1 117 ? 0.064 -6.832 -7.965 1 95.06 117 ILE B C 1
ATOM 2454 O O . ILE B 1 117 ? 0.157 -5.816 -7.273 1 95.06 117 ILE B O 1
ATOM 2458 N N . SER B 1 118 ? -0.47 -6.801 -9.203 1 92.88 118 SER B N 1
ATOM 2459 C CA . SER B 1 118 ? -1.028 -5.582 -9.773 1 92.88 118 SER B CA 1
ATOM 2460 C C . SER B 1 118 ? -2.225 -5.086 -8.969 1 92.88 118 SER B C 1
ATOM 2462 O O . SER B 1 118 ? -2.369 -3.883 -8.742 1 92.88 118 SER B O 1
ATOM 2464 N N . VAL B 1 119 ? -3.037 -6.012 -8.578 1 93.5 119 VAL B N 1
ATOM 2465 C CA . VAL B 1 119 ? -4.191 -5.66 -7.758 1 93.5 119 VAL B CA 1
ATOM 2466 C C . VAL B 1 119 ? -3.725 -5.059 -6.438 1 93.5 119 VAL B C 1
ATOM 2468 O O . VAL B 1 119 ? -4.242 -4.027 -6 1 93.5 119 VAL B O 1
ATOM 2471 N N . SER B 1 120 ? -2.748 -5.707 -5.824 1 92.5 120 SER B N 1
ATOM 2472 C CA . SER B 1 120 ? -2.188 -5.215 -4.57 1 92.5 120 SER B CA 1
ATOM 2473 C C . SER B 1 120 ? -1.576 -3.83 -4.742 1 92.5 120 SER B C 1
ATOM 2475 O O . SER B 1 120 ? -1.759 -2.953 -3.895 1 92.5 120 SER B O 1
ATOM 2477 N N . HIS B 1 121 ? -0.856 -3.662 -5.816 1 92.25 121 HIS B N 1
ATOM 2478 C CA . HIS B 1 121 ? -0.222 -2.387 -6.129 1 92.25 121 HIS B CA 1
ATOM 2479 C C . HIS B 1 121 ? -1.248 -1.261 -6.188 1 92.25 121 H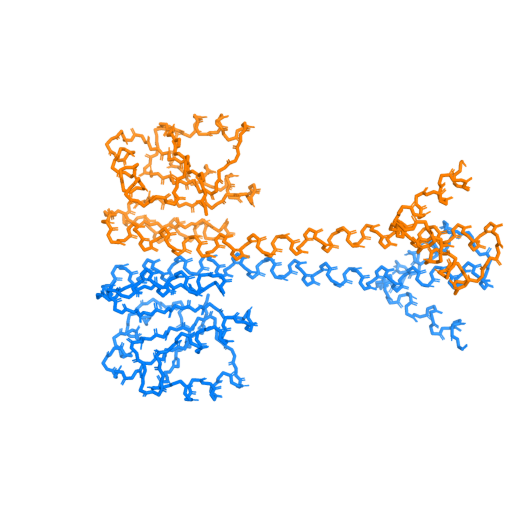IS B C 1
ATOM 2481 O O . HIS B 1 121 ? -1.043 -0.197 -5.598 1 92.25 121 HIS B O 1
ATOM 2487 N N . ASN B 1 122 ? -2.328 -1.479 -6.891 1 90.06 122 ASN B N 1
ATOM 2488 C CA . ASN B 1 122 ? -3.367 -0.469 -7.062 1 90.06 122 ASN B CA 1
ATOM 2489 C C . ASN B 1 122 ? -4.039 -0.125 -5.734 1 90.06 122 ASN B C 1
ATOM 2491 O O . ASN B 1 122 ? -4.316 1.043 -5.461 1 90.06 122 ASN B O 1
ATOM 2495 N N . ARG B 1 123 ? -4.281 -1.136 -4.961 1 87.94 123 ARG B N 1
ATOM 2496 C CA . ARG B 1 123 ? -4.891 -0.917 -3.654 1 87.94 123 ARG B CA 1
ATOM 2497 C C . ARG B 1 123 ? -3.977 -0.092 -2.754 1 87.94 123 ARG B C 1
ATOM 2499 O O . ARG B 1 123 ? -4.434 0.834 -2.08 1 87.94 123 ARG B O 1
ATOM 2506 N N . MET B 1 124 ? -2.752 -0.427 -2.777 1 88.25 124 MET B N 1
ATOM 2507 C CA . MET B 1 124 ? -1.773 0.271 -1.947 1 88.25 124 MET B CA 1
ATOM 2508 C C . MET B 1 124 ? -1.638 1.729 -2.375 1 88.25 124 MET B C 1
ATOM 2510 O O . MET B 1 124 ? -1.534 2.621 -1.532 1 88.25 124 MET B O 1
ATOM 2514 N N . LYS B 1 125 ? -1.585 1.932 -3.631 1 88.62 125 LYS B N 1
ATOM 2515 C CA . LYS B 1 125 ? -1.491 3.291 -4.152 1 88.62 125 LYS B CA 1
ATOM 2516 C C . LYS B 1 125 ? -2.658 4.148 -3.672 1 88.62 125 LYS B C 1
ATOM 2518 O O . LYS B 1 125 ? -2.469 5.305 -3.295 1 88.62 125 LYS B O 1
ATOM 2523 N N . GLY B 1 126 ? -3.854 3.572 -3.678 1 88.12 126 GLY B N 1
ATOM 2524 C CA . GLY B 1 126 ? -5.023 4.285 -3.189 1 88.12 126 GLY B CA 1
ATOM 2525 C C . GLY B 1 126 ? -4.93 4.648 -1.72 1 88.12 126 GLY B C 1
ATOM 2526 O O . GLY B 1 126 ? -5.223 5.781 -1.336 1 88.12 126 GLY B O 1
ATOM 2527 N N . LEU B 1 127 ? -4.441 3.717 -0.924 1 88 127 LEU B N 1
ATOM 2528 C CA . LEU B 1 127 ? -4.328 3.943 0.513 1 88 127 LEU B CA 1
ATOM 2529 C C . LEU B 1 127 ? -3.215 4.941 0.82 1 88 127 LEU B C 1
ATOM 2531 O O . LEU B 1 127 ? -3.344 5.758 1.733 1 88 127 LEU B O 1
ATOM 2535 N N . LYS B 1 128 ? -2.172 4.836 0.073 1 88.94 128 LYS B N 1
ATOM 2536 C CA . LYS B 1 128 ? -1.07 5.777 0.254 1 88.94 128 LYS B CA 1
ATOM 2537 C C . LYS B 1 128 ? -1.499 7.199 -0.092 1 88.94 128 LYS B C 1
ATOM 2539 O O . LYS B 1 128 ? -1.126 8.148 0.597 1 88.94 128 LYS B O 1
ATOM 2544 N N . LYS B 1 129 ? -2.203 7.32 -1.163 1 92.19 129 LYS B N 1
ATOM 2545 C CA . LYS B 1 129 ? -2.738 8.625 -1.535 1 92.19 129 LYS B CA 1
ATOM 2546 C C . LYS B 1 129 ? -3.625 9.195 -0.428 1 92.19 129 LYS B C 1
ATOM 2548 O O . LYS B 1 129 ? -3.541 10.383 -0.105 1 92.19 129 LYS B O 1
ATOM 2553 N N . GLN B 1 130 ? -4.41 8.367 0.151 1 92.75 130 GLN B N 1
ATOM 2554 C CA . GLN B 1 130 ? -5.254 8.781 1.268 1 92.75 130 GLN B CA 1
ATOM 2555 C C . GLN B 1 130 ? -4.41 9.242 2.451 1 92.75 130 GLN B C 1
ATOM 2557 O O . GLN B 1 130 ? -4.719 10.258 3.078 1 92.75 130 GLN B O 1
ATOM 2562 N N . ASN B 1 131 ? -3.404 8.523 2.717 1 93.06 131 ASN B N 1
ATOM 2563 C CA . ASN B 1 131 ? -2.496 8.891 3.799 1 93.06 131 ASN B CA 1
ATOM 2564 C C . ASN B 1 131 ? -1.847 10.25 3.551 1 93.06 131 ASN B C 1
ATOM 2566 O O . ASN B 1 131 ? -1.739 11.07 4.465 1 93.06 131 ASN B O 1
ATOM 2570 N N . GLU B 1 132 ? -1.445 10.43 2.387 1 94.31 132 GLU B N 1
ATOM 2571 C CA . GLU B 1 132 ? -0.836 11.703 2.023 1 94.31 132 GLU B CA 1
ATOM 2572 C C . GLU B 1 132 ? -1.828 12.852 2.178 1 94.31 132 GLU B C 1
ATOM 2574 O O . GLU B 1 132 ? -1.469 13.93 2.66 1 94.31 132 GLU B O 1
ATOM 2579 N N . GLN B 1 133 ? -2.971 12.586 1.729 1 95.94 133 GLN B N 1
ATOM 2580 C CA . GLN B 1 133 ? -4.02 13.594 1.85 1 95.94 133 GLN B CA 1
ATOM 2581 C C . GLN B 1 133 ? -4.32 13.898 3.314 1 95.94 133 GLN B C 1
ATOM 2583 O O . GLN B 1 133 ? -4.52 15.062 3.682 1 95.94 133 GLN B O 1
ATOM 2588 N N . LEU B 1 134 ? -4.301 12.914 4.117 1 96 134 LEU B N 1
ATOM 2589 C CA . LEU B 1 134 ? -4.543 13.102 5.543 1 96 134 LEU B CA 1
ATOM 2590 C C . LEU B 1 134 ? -3.393 13.859 6.195 1 96 134 LEU B C 1
ATOM 2592 O O . LEU B 1 134 ? -3.615 14.711 7.059 1 96 134 LEU B O 1
ATOM 2596 N N . GLN B 1 135 ? -2.264 13.547 5.824 1 95.38 135 GLN B N 1
ATOM 2597 C CA . GLN B 1 135 ? -1.103 14.266 6.336 1 95.38 135 GLN B CA 1
ATOM 2598 C C . GLN B 1 135 ? -1.155 15.742 5.957 1 95.38 135 GLN B C 1
ATOM 2600 O O . GLN B 1 135 ? -0.854 16.609 6.777 1 95.38 135 GLN B O 1
ATOM 2605 N N . LYS B 1 136 ? -1.467 16.016 4.73 1 95.25 136 LYS B N 1
ATOM 2606 C CA . LYS B 1 136 ? -1.633 17.391 4.277 1 95.25 136 LYS B CA 1
ATOM 2607 C C . LYS B 1 136 ? -2.725 18.094 5.074 1 95.25 136 LYS B C 1
ATOM 2609 O O . LYS B 1 136 ? -2.574 19.266 5.438 1 95.25 136 LYS B O 1
ATOM 2614 N N . LYS B 1 137 ? -3.791 17.453 5.258 1 94.75 137 LYS B N 1
ATOM 2615 C CA . LYS B 1 137 ? -4.891 18.016 6.035 1 94.75 137 LYS B CA 1
ATOM 2616 C C . LYS B 1 137 ? -4.438 18.391 7.445 1 94.75 137 LYS B C 1
ATOM 2618 O O . LYS B 1 137 ? -4.84 19.422 7.977 1 94.75 137 LYS B O 1
ATOM 2623 N N . ILE B 1 138 ? -3.613 17.547 8.016 1 94.38 138 ILE B N 1
ATOM 2624 C CA . ILE B 1 138 ? -3.068 17.812 9.344 1 94.38 138 ILE B CA 1
ATOM 2625 C C . ILE B 1 138 ? -2.244 19.094 9.32 1 94.38 138 ILE B C 1
ATOM 2627 O O . ILE B 1 138 ? -2.412 19.969 10.18 1 94.38 138 ILE B O 1
ATOM 2631 N N . GLU B 1 139 ? -1.465 19.234 8.367 1 94.06 139 GLU B N 1
ATOM 2632 C CA . GLU B 1 139 ? -0.625 20.422 8.242 1 94.06 139 GLU B CA 1
ATOM 2633 C C . GLU B 1 139 ? -1.469 21.672 8.016 1 94.06 139 GLU B C 1
ATOM 2635 O O . GLU B 1 139 ? -1.192 22.719 8.594 1 94.06 139 GLU B O 1
ATOM 2640 N N . ASP B 1 140 ? -2.42 21.578 7.129 1 94.81 140 ASP B N 1
ATOM 2641 C CA . ASP B 1 140 ? -3.312 22.703 6.852 1 94.81 140 ASP B CA 1
ATOM 2642 C C . ASP B 1 140 ? -4.035 23.156 8.117 1 94.81 140 ASP B C 1
ATOM 2644 O O . ASP B 1 140 ? -4.125 24.344 8.391 1 94.81 140 ASP B O 1
ATOM 2648 N N . ILE B 1 141 ? -4.477 22.234 8.891 1 93.38 141 ILE B N 1
ATOM 2649 C CA . ILE B 1 141 ? -5.199 22.547 10.117 1 93.38 141 ILE B CA 1
ATOM 2650 C C . ILE B 1 141 ? -4.27 23.266 11.094 1 93.38 141 ILE B C 1
ATOM 2652 O O . ILE B 1 141 ? -4.66 24.25 11.711 1 93.38 141 ILE B O 1
ATOM 2656 N N . LYS B 1 142 ? -3.086 22.812 11.195 1 90.38 142 LYS B N 1
ATOM 2657 C CA . LYS B 1 142 ? -2.123 23.438 12.094 1 90.38 142 LYS B CA 1
ATOM 2658 C C . LYS B 1 142 ? -1.86 24.891 11.695 1 90.38 142 LYS B C 1
ATOM 2660 O O . LYS B 1 142 ? -1.813 25.781 12.547 1 90.38 142 LYS B O 1
ATOM 2665 N N . PHE B 1 143 ? -1.722 25.141 10.383 1 92.75 143 PHE B N 1
ATOM 2666 C CA . PHE B 1 143 ? -1.444 26.469 9.883 1 92.75 143 PHE B CA 1
ATOM 2667 C C . PHE B 1 143 ? -2.641 27.391 10.102 1 92.75 143 PHE B C 1
ATOM 2669 O O . PHE B 1 143 ? -2.48 28.531 10.523 1 92.75 143 PHE B O 1
ATOM 2676 N N . VAL B 1 144 ? -3.82 26.875 9.812 1 93.88 144 VAL B N 1
ATOM 2677 C CA . VAL B 1 144 ? -5.039 27.656 9.953 1 93.88 144 VAL B CA 1
ATOM 2678 C C . VAL B 1 144 ? -5.281 27.969 11.422 1 93.88 144 VAL B C 1
ATOM 2680 O O . VAL B 1 144 ? -5.672 29.094 11.773 1 93.88 144 VAL B O 1
ATOM 2683 N N . ASP B 1 145 ? -4.98 27.016 12.273 1 91.56 145 ASP B N 1
ATOM 2684 C CA . ASP B 1 145 ? -5.168 27.219 13.711 1 91.56 145 ASP B CA 1
ATOM 2685 C C . ASP B 1 145 ? -4.195 28.266 14.25 1 91.56 145 ASP B C 1
ATOM 2687 O O . ASP B 1 145 ? -4.566 29.094 15.078 1 91.56 145 ASP B O 1
ATOM 2691 N N . ARG B 1 146 ? -3.043 28.125 13.797 1 89.94 146 ARG B N 1
ATOM 2692 C CA . ARG B 1 146 ? -2.061 29.125 14.203 1 89.94 146 ARG B CA 1
ATOM 2693 C C . ARG B 1 146 ? -2.479 30.531 13.75 1 89.94 146 ARG B C 1
ATOM 2695 O O . ARG B 1 146 ? -2.336 31.5 14.5 1 89.94 146 ARG B O 1
ATOM 2702 N N . ALA B 1 147 ? -2.922 30.641 12.57 1 93.44 147 ALA B N 1
ATOM 2703 C CA . ALA B 1 147 ? -3.393 31.922 12.055 1 93.44 147 ALA B CA 1
ATOM 2704 C C . ALA B 1 147 ? -4.562 32.438 12.875 1 93.44 147 ALA B C 1
ATOM 2706 O O . ALA B 1 147 ? -4.637 33.656 13.156 1 93.44 147 ALA B O 1
ATOM 2707 N N . LYS B 1 148 ? -5.469 31.578 13.195 1 92.5 148 LYS B N 1
ATOM 2708 C CA . LYS B 1 148 ? -6.582 31.984 14.047 1 92.5 148 LYS B CA 1
ATOM 2709 C C . LYS B 1 148 ? -6.082 32.531 15.383 1 92.5 148 LYS B C 1
ATOM 2711 O O . LYS B 1 148 ? -6.562 33.562 15.844 1 92.5 148 LYS B O 1
ATOM 2716 N N . CYS B 1 149 ? -5.09 31.891 15.977 1 87.62 149 CYS B N 1
ATOM 2717 C CA . CYS B 1 149 ? -4.527 32.344 17.25 1 87.62 149 CYS B CA 1
ATOM 2718 C C . CYS B 1 149 ? -3.914 33.719 17.125 1 87.62 149 CYS B C 1
ATOM 2720 O O . CYS B 1 149 ? -4.07 34.562 18.016 1 87.62 149 CYS B O 1
ATOM 2722 N N . VAL B 1 150 ? -3.287 33.906 16.016 1 89.12 150 VAL B N 1
ATOM 2723 C CA . VAL B 1 150 ? -2.658 35.188 15.758 1 89.12 150 VAL B CA 1
ATOM 2724 C C . VAL B 1 150 ? -3.729 36.281 15.656 1 89.12 150 VAL B C 1
ATOM 2726 O O . VAL B 1 150 ? -3.578 37.375 16.219 1 89.12 150 VAL B O 1
ATOM 2729 N N . LEU B 1 151 ? -4.816 36 14.969 1 91.69 151 LEU B N 1
ATOM 2730 C CA . LEU B 1 151 ? -5.91 36.938 14.812 1 91.69 151 LEU B CA 1
ATOM 2731 C C . LEU B 1 151 ? -6.57 37.25 16.156 1 91.69 151 LEU B C 1
ATOM 2733 O O . LEU B 1 151 ? -6.938 38.375 16.422 1 91.69 151 LEU B O 1
ATOM 2737 N N . ILE B 1 152 ? -6.668 36.25 16.984 1 88.75 152 ILE B N 1
ATOM 2738 C CA . ILE B 1 152 ? -7.273 36.406 18.297 1 88.75 152 ILE B CA 1
ATOM 2739 C C . ILE B 1 152 ? -6.355 37.25 19.188 1 88.75 152 ILE B C 1
ATOM 2741 O O . ILE B 1 152 ? -6.816 38.156 19.875 1 88.75 152 ILE B O 1
ATOM 2745 N N . GLU B 1 153 ? -5.113 36.938 19.109 1 84.75 153 GLU B N 1
ATOM 2746 C CA . GLU B 1 153 ? -4.145 37.562 19.984 1 84.75 153 GLU B CA 1
ATOM 2747 C C . GLU B 1 153 ? -3.93 39.031 19.578 1 84.75 153 GLU B C 1
ATOM 2749 O O . GLU B 1 153 ? -3.893 39.906 20.438 1 84.75 153 GLU B O 1
ATOM 2754 N N . TYR B 1 154 ? -3.873 39.344 18.281 1 86.81 154 TYR B N 1
ATOM 2755 C CA . TYR B 1 154 ? -3.422 40.656 17.828 1 86.81 154 TYR B CA 1
ATOM 2756 C C . TYR B 1 154 ? -4.605 41.562 17.453 1 86.81 154 TYR B C 1
ATOM 2758 O O . TYR B 1 154 ? -4.543 42.781 17.609 1 86.81 154 TYR B O 1
ATOM 2766 N N . LEU B 1 155 ? -5.66 40.938 17 1 89.06 155 LEU B N 1
ATOM 2767 C CA . LEU B 1 155 ? -6.793 41.75 16.531 1 89.06 155 LEU B CA 1
ATOM 2768 C C . LEU B 1 155 ? -7.984 41.594 17.469 1 89.06 155 LEU B C 1
ATOM 2770 O O . LEU B 1 155 ? -9.055 42.125 17.219 1 89.06 155 LEU B O 1
ATOM 2774 N N . LYS B 1 156 ? -7.828 40.75 18.5 1 87.88 156 LYS B N 1
ATOM 2775 C CA . LYS B 1 156 ? -8.797 40.562 19.578 1 87.88 156 LYS B CA 1
ATOM 2776 C C . LYS B 1 156 ? -10.117 40.031 19.031 1 87.88 156 LYS B C 1
ATOM 2778 O O . LYS B 1 156 ? -11.195 40.438 19.484 1 87.88 156 LYS B O 1
ATOM 2783 N N . MET B 1 157 ? -10.008 39.25 17.953 1 89.19 157 MET B N 1
ATOM 2784 C CA . MET B 1 157 ? -11.18 38.562 17.406 1 89.19 157 MET B CA 1
ATOM 2785 C C . MET B 1 157 ? -11.602 37.375 18.281 1 89.19 157 MET B C 1
ATOM 2787 O O . MET B 1 157 ? -10.781 36.844 19.031 1 89.19 157 MET B O 1
ATOM 2791 N N . SER B 1 158 ? -12.844 37.062 18.266 1 87.12 158 SER B N 1
ATOM 2792 C CA . SER B 1 158 ? -13.258 35.781 18.812 1 87.12 158 SER B CA 1
ATOM 2793 C C . SER B 1 158 ? -12.867 34.625 17.891 1 87.12 158 SER B C 1
ATOM 2795 O O . SER B 1 158 ? -12.508 34.844 16.734 1 87.12 158 SER B O 1
ATOM 2797 N N . GLU B 1 159 ? -12.93 33.438 18.344 1 86.81 159 GLU B N 1
ATOM 2798 C CA . GLU B 1 159 ? -12.617 32.281 17.516 1 86.81 159 GLU B CA 1
ATOM 2799 C C . GLU B 1 159 ? -13.555 32.188 16.312 1 86.81 159 GLU B C 1
ATOM 2801 O O . GLU B 1 159 ? -13.117 31.922 15.188 1 86.81 159 GLU B O 1
ATOM 2806 N N . ALA B 1 160 ? -14.797 32.406 16.531 1 89.31 160 ALA B N 1
ATOM 2807 C CA . ALA B 1 160 ? -15.789 32.375 15.461 1 89.31 160 ALA B CA 1
ATOM 2808 C C . ALA B 1 160 ? -15.523 33.438 14.414 1 89.31 160 ALA B C 1
ATOM 2810 O O . ALA B 1 160 ? -15.617 33.188 13.211 1 89.31 160 ALA B O 1
ATOM 2811 N N . GLU B 1 161 ? -15.141 34.594 14.914 1 93 161 GLU B N 1
ATOM 2812 C CA . GLU B 1 161 ? -14.82 35.719 14.016 1 93 161 GLU B CA 1
ATOM 2813 C C . GLU B 1 161 ? -13.57 35.406 13.188 1 93 161 GLU B C 1
ATOM 2815 O O . GLU B 1 161 ? -13.539 35.656 11.984 1 93 161 GLU B O 1
ATOM 2820 N N . ALA B 1 162 ? -12.547 34.938 13.922 1 93.31 162 ALA B N 1
ATOM 2821 C CA . ALA B 1 162 ? -11.297 34.594 13.25 1 93.31 162 ALA B CA 1
ATOM 2822 C C . ALA B 1 162 ? -11.516 33.562 12.164 1 93.31 162 ALA B C 1
ATOM 2824 O O . ALA B 1 162 ? -10.992 33.688 11.055 1 93.31 162 ALA B O 1
ATOM 2825 N N . HIS B 1 163 ? -12.281 32.5 12.461 1 92.75 163 HIS B N 1
ATOM 2826 C CA . HIS B 1 163 ? -12.602 31.438 11.516 1 92.75 163 HIS B CA 1
ATOM 2827 C C . HIS B 1 163 ? -13.352 31.984 10.305 1 92.75 163 HIS B C 1
ATOM 2829 O O . HIS B 1 163 ? -13.031 31.656 9.164 1 92.75 163 HIS B O 1
ATOM 2835 N N . ARG B 1 164 ? -14.305 32.812 10.602 1 95.69 164 ARG B N 1
ATOM 2836 C CA . ARG B 1 164 ? -15.102 33.406 9.539 1 95.69 164 ARG B CA 1
ATOM 2837 C C . ARG B 1 164 ? -14.242 34.312 8.664 1 95.69 164 ARG B C 1
ATOM 2839 O O . ARG B 1 164 ? -14.445 34.375 7.445 1 95.69 164 ARG B O 1
ATOM 2846 N N . PHE B 1 165 ? -13.367 35 9.328 1 96.38 165 PHE B N 1
ATOM 2847 C CA . PHE B 1 165 ? -12.469 35.906 8.609 1 96.38 165 PHE B CA 1
ATOM 2848 C C . PHE B 1 165 ? -11.625 35.125 7.605 1 96.38 165 PHE B C 1
ATOM 2850 O O . PHE B 1 165 ? -11.531 35.5 6.438 1 96.38 165 PHE B O 1
ATOM 2857 N N . ILE B 1 166 ? -11.117 34 8.031 1 96.5 166 ILE B N 1
ATOM 2858 C CA . ILE B 1 166 ? -10.258 33.188 7.184 1 96.5 166 ILE B CA 1
ATOM 2859 C C . ILE B 1 166 ? -11.086 32.594 6.047 1 96.5 166 ILE B C 1
ATOM 2861 O O . ILE B 1 166 ? -10.664 32.594 4.891 1 96.5 166 ILE B O 1
ATOM 2865 N N . GLU B 1 167 ? -12.18 32.062 6.348 1 95.94 167 GLU B N 1
ATOM 2866 C CA . GLU B 1 167 ? -13.07 31.469 5.359 1 95.94 167 GLU B CA 1
ATOM 2867 C C . GLU B 1 167 ? -13.477 32.469 4.289 1 95.94 167 GLU B C 1
ATOM 2869 O O . GLU B 1 167 ? -13.43 32.188 3.094 1 95.94 167 GLU B O 1
ATOM 2874 N N . LYS B 1 168 ? -13.859 33.688 4.785 1 96.94 168 LYS B N 1
ATOM 2875 C CA . LYS B 1 168 ? -14.305 34.75 3.877 1 96.94 168 LYS B CA 1
ATOM 2876 C C . LYS B 1 168 ? -13.172 35.188 2.963 1 96.94 168 LYS B C 1
ATOM 2878 O O . LYS B 1 168 ? -13.375 35.406 1.763 1 96.94 168 LYS B O 1
ATOM 2883 N N . GLN B 1 169 ? -12.062 35.406 3.561 1 96.25 169 GLN B N 1
ATOM 2884 C CA . GLN B 1 169 ? -10.906 35.812 2.768 1 96.25 169 GLN B CA 1
ATOM 2885 C C . GLN B 1 169 ? -10.547 34.75 1.722 1 96.25 169 GLN B C 1
ATOM 2887 O O . GLN B 1 169 ? -10.195 35.094 0.589 1 96.25 169 GLN B O 1
ATOM 2892 N N . ALA B 1 170 ? -10.594 33.562 2.139 1 96.56 170 ALA B N 1
ATOM 2893 C CA . ALA B 1 170 ? -10.297 32.469 1.213 1 96.56 170 ALA B CA 1
ATOM 2894 C C . ALA B 1 170 ? -11.281 32.438 0.05 1 96.56 170 ALA B C 1
ATOM 2896 O O . ALA B 1 170 ? -10.891 32.25 -1.104 1 96.56 170 ALA B O 1
ATOM 2897 N N . MET B 1 171 ? -12.523 32.562 0.303 1 96.94 171 MET B N 1
ATOM 2898 C CA . MET B 1 171 ? -13.586 32.562 -0.699 1 96.94 171 MET B CA 1
ATOM 2899 C C . MET B 1 171 ? -13.445 33.781 -1.63 1 96.94 171 MET B C 1
ATOM 2901 O O . MET B 1 171 ? -13.492 33.625 -2.852 1 96.94 171 MET B O 1
ATOM 2905 N N . ASP B 1 172 ? -13.25 34.938 -1.056 1 97.06 172 ASP B N 1
ATOM 2906 C CA . ASP B 1 172 ? -13.172 36.188 -1.82 1 97.06 172 ASP B CA 1
ATOM 2907 C C . ASP B 1 172 ? -11.984 36.156 -2.783 1 97.06 172 ASP B C 1
ATOM 2909 O O . ASP B 1 172 ? -12.086 36.656 -3.912 1 97.06 172 ASP B O 1
ATOM 2913 N N . LEU B 1 173 ? -10.977 35.594 -2.301 1 96.81 173 LEU B N 1
ATOM 2914 C CA . LEU B 1 173 ? -9.75 35.594 -3.1 1 96.81 173 LEU B CA 1
ATOM 2915 C C . LEU B 1 173 ? -9.625 34.312 -3.891 1 96.81 173 LEU B C 1
ATOM 2917 O O . LEU B 1 173 ? -8.672 34.125 -4.648 1 96.81 173 LEU B O 1
ATOM 2921 N N . ARG B 1 174 ? -10.523 33.438 -3.645 1 96.44 174 ARG B N 1
ATOM 2922 C CA . ARG B 1 174 ? -10.57 32.156 -4.324 1 96.44 174 ARG B CA 1
ATOM 2923 C C . ARG B 1 174 ? -9.273 31.375 -4.121 1 96.44 174 ARG B C 1
ATOM 2925 O O . ARG B 1 174 ? -8.688 30.875 -5.082 1 96.44 174 ARG B O 1
ATOM 2932 N N . VAL B 1 175 ? -8.797 31.391 -2.893 1 96.5 175 VAL B N 1
ATOM 2933 C CA . VAL B 1 175 ? -7.609 30.641 -2.502 1 96.5 175 VAL B CA 1
ATOM 2934 C C . VAL B 1 175 ? -7.938 29.734 -1.313 1 96.5 175 VAL B C 1
ATOM 2936 O O . VAL B 1 175 ? -9.031 29.812 -0.756 1 96.5 175 VAL B O 1
ATOM 2939 N N . THR B 1 176 ? -6.969 28.844 -0.967 1 95.5 176 THR B N 1
ATOM 2940 C CA . THR B 1 176 ? -7.199 27.922 0.135 1 95.5 176 THR B CA 1
ATOM 2941 C C . THR B 1 176 ? -7.059 28.625 1.479 1 95.5 176 THR B C 1
ATOM 2943 O O . THR B 1 176 ? -6.379 29.656 1.577 1 95.5 176 THR B O 1
ATOM 2946 N N . LYS B 1 177 ? -7.684 28.125 2.518 1 95.81 177 LYS B N 1
ATOM 2947 C CA . LYS B 1 177 ? -7.516 28.625 3.875 1 95.81 177 LYS B CA 1
ATOM 2948 C C . LYS B 1 177 ? -6.055 28.594 4.305 1 95.81 177 LYS B C 1
ATOM 2950 O O . LYS B 1 177 ? -5.594 29.469 5.047 1 95.81 177 LYS B O 1
ATOM 2955 N N . ARG B 1 178 ? -5.363 27.578 3.807 1 95 178 ARG B N 1
ATOM 2956 C CA . ARG B 1 178 ? -3.938 27.453 4.094 1 95 178 ARG B CA 1
ATOM 2957 C C . ARG B 1 178 ? -3.168 28.656 3.578 1 95 178 ARG B C 1
ATOM 2959 O O . ARG B 1 178 ? -2.285 29.172 4.262 1 95 178 ARG B O 1
ATOM 2966 N N . GLU B 1 179 ? -3.49 29.078 2.443 1 95.94 179 GLU B N 1
ATOM 2967 C CA . GLU B 1 179 ? -2.848 30.25 1.86 1 95.94 179 GLU B CA 1
ATOM 2968 C C . GLU B 1 179 ? -3.16 31.516 2.662 1 95.94 179 GLU B C 1
ATOM 2970 O O . GLU B 1 179 ? -2.279 32.344 2.895 1 95.94 179 GLU B O 1
ATOM 2975 N N . ILE B 1 180 ? -4.422 31.641 2.977 1 96.56 180 ILE B N 1
ATOM 2976 C CA . ILE B 1 180 ? -4.816 32.781 3.793 1 96.56 180 ILE B CA 1
ATOM 2977 C C . ILE B 1 180 ? -4.074 32.75 5.125 1 96.56 180 ILE B C 1
ATOM 2979 O O . ILE B 1 180 ? -3.592 33.781 5.602 1 96.56 180 ILE B O 1
ATOM 2983 N N . ALA B 1 181 ? -3.971 31.562 5.68 1 96.19 181 ALA B N 1
ATOM 2984 C CA . ALA B 1 181 ? -3.25 31.391 6.941 1 96.19 181 ALA B CA 1
ATOM 2985 C C . ALA B 1 181 ? -1.796 31.828 6.801 1 96.19 181 ALA B C 1
ATOM 2987 O O . ALA B 1 181 ? -1.264 32.531 7.672 1 96.19 181 ALA B O 1
ATOM 2988 N N . SER B 1 182 ? -1.159 31.438 5.742 1 94.88 182 SER B N 1
ATOM 2989 C CA . SER B 1 182 ? 0.227 31.812 5.48 1 94.88 182 SER B CA 1
ATOM 2990 C C . SER B 1 182 ? 0.382 33.312 5.395 1 94.88 182 SER B C 1
ATOM 2992 O O . SER B 1 182 ? 1.351 33.875 5.91 1 94.88 182 SER B O 1
ATOM 2994 N N . ARG B 1 183 ? -0.551 34 4.789 1 94.69 183 ARG B N 1
ATOM 2995 C CA . ARG B 1 183 ? -0.527 35.469 4.668 1 94.69 183 ARG B CA 1
ATOM 2996 C C . ARG B 1 183 ? -0.667 36.125 6.031 1 94.69 183 ARG B C 1
ATOM 2998 O O . ARG B 1 183 ? 0.03 37.094 6.328 1 94.69 183 ARG B O 1
ATOM 3005 N N . ILE B 1 184 ? -1.553 35.625 6.836 1 94.62 184 ILE B N 1
ATOM 3006 C CA . ILE B 1 184 ? -1.792 36.156 8.172 1 94.62 184 ILE B CA 1
ATOM 3007 C C . ILE B 1 184 ? -0.528 36.031 9.016 1 94.62 184 ILE B C 1
ATOM 3009 O O . ILE B 1 184 ? -0.116 36.969 9.688 1 94.62 184 ILE B O 1
ATOM 3013 N N . LEU B 1 185 ? 0.096 34.875 8.961 1 93.62 185 LEU B N 1
ATOM 3014 C CA . LEU B 1 185 ? 1.289 34.625 9.758 1 93.62 185 LEU B CA 1
ATOM 3015 C C . LEU B 1 185 ? 2.457 35.469 9.289 1 93.62 185 LEU B C 1
ATOM 3017 O O . LEU B 1 185 ? 3.246 35.969 10.109 1 93.62 185 LEU B O 1
ATOM 3021 N N . LYS B 1 186 ? 2.551 35.656 8.008 1 93.94 186 LYS B N 1
ATOM 3022 C CA . LYS B 1 186 ? 3.596 36.531 7.457 1 93.94 186 LYS B CA 1
ATOM 3023 C C . LYS B 1 186 ? 3.391 37.969 7.879 1 93.94 186 LYS B C 1
ATOM 3025 O O . LYS B 1 186 ? 4.359 38.688 8.102 1 93.94 186 LYS B O 1
ATOM 3030 N N . THR B 1 187 ? 2.17 38.344 8.016 1 92.25 187 THR B N 1
ATOM 3031 C CA . THR B 1 187 ? 1.828 39.75 8.328 1 92.25 187 THR B CA 1
ATOM 3032 C C . THR B 1 187 ? 2.016 40.031 9.82 1 92.25 187 THR B C 1
ATOM 3034 O O . THR B 1 187 ? 2.566 41.062 10.195 1 92.25 187 THR B O 1
ATOM 3037 N N . TYR B 1 188 ? 1.683 39.094 10.711 1 86.81 188 TYR B N 1
ATOM 3038 C CA . TYR B 1 188 ? 1.61 39.406 12.133 1 86.81 188 TYR B CA 1
ATOM 3039 C C . TYR B 1 188 ? 2.736 38.719 12.906 1 86.81 188 TYR B C 1
ATOM 3041 O O . TYR B 1 188 ? 3.039 39.094 14.039 1 86.81 188 TYR B O 1
ATOM 3049 N N . GLU B 1 189 ? 3.203 37.5 12.43 1 74.31 189 GLU B N 1
ATOM 3050 C CA . GLU B 1 189 ? 4.281 36.812 13.148 1 74.31 189 GLU B CA 1
ATOM 3051 C C . GLU B 1 189 ? 5.648 37.25 12.617 1 74.31 189 GLU B C 1
ATOM 3053 O O . GLU B 1 189 ? 6.68 36.781 13.094 1 74.31 189 GLU B O 1
ATOM 3058 N N . LYS B 1 190 ? 5.91 38.594 12.258 1 57.94 190 LYS B N 1
ATOM 3059 C CA . LYS B 1 190 ? 7.25 39.094 11.953 1 57.94 190 LYS B CA 1
ATOM 3060 C C . LYS B 1 190 ? 8.148 39 13.188 1 57.94 190 LYS B C 1
ATOM 3062 O O . LYS B 1 190 ? 7.68 39.188 14.312 1 57.94 190 LYS B O 1
#

pLDDT: mean 93.43, std 5.72, range [57.94, 98.88]

Secondary structure (DSSP, 8-state):
--EEEEEES-HHHHHHHHHHHHHSTT--EEEEESSHHHHHHHHHH---SEEEEESPPSSS-SHHHHHHHHHTTS-EEEEEE-GGGHHHHHHHHGGGTEEEEESS--HHHHHHHHHHHHHHHHHHHHHHHHHHHHHHHHHHHHHHHHHHHHHHHHH---HHHHHHHHHHHHHHHT--HHHHHHHHHHHH--/--EEEEEES-HHHHHHHHHHHHHSTT--EEEEESSHHHHHHHHHH---SEEEEESPPSSS-SHHHHHHHHHTTS-EEEEEE-GGGHHHHHHHHGGGTEEEEESS--HHHHHHHHHHHHHHHHHHHHHHHHHHHHHHHHHHHHHHHHHHHHHHHHH---HHHHHHHHHHHHHHHT--HHHHHHHHHHHH--

Foldseek 3Di:
DAEEEEEALDPVVLVVLVVLVVVPVRHNYYHYHNALVRVVVVVVVHAGQEYEYEADGPVGGCLVSQLVNLVVVRYAYEYEEAPVCQVVSCVVCVVSVHHYDHPPQDSVNSVVVVVVSVVVSVVSVVVVVVVVVVVVVVVLVVLLVVLLVLCCVPVVDDSVRSVVVLVVVCVVVVHDSSVSSVVSCVVRVD/DAEEEEEALDPVVLVVLVVLVVVPVRHNYYHYHNALVRVVVVVVVHAGQEYEYEADGPVGGCLVSQLVNLVVVRYAYEYEEAPVCQVVSCVVCVVSVHHYHHPPQDSVNSVVVVVVSVVVSVVSVVVVVVVVVVVVVVVLVVLLVVLLVQCCVPVVDDSVRSVVVLVVVCVVVVHDSSVSSVVSCVVRVD

InterPro domains:
  IPR005561 ANTAR domain [PF03861] (132-185)
  IPR005561 ANTAR domain [PS50921] (124-185)
  IPR005561 ANTAR domain [SM01012] (130-185)
  IPR008327 Signal transduction response regulator, antiterminator [PIRSF036382] (3-189)
  IPR011006 CheY-like superfamily [SSF52172] (3-185)
  IPR036388 Winged helix-like DNA-binding domain superfamily [G3DSA:1.10.10.10] (142-188)

Sequence (380 aa):
MDSILIVSSSLKVSSTLEELLKFNSSYNEIVMARNAGEAKRILLDRDFDLCIINTPLTDEFGTNLAINIANRETSQVMLIVKSELEDEISDKVEDYGIFVVAKPVNRQLFWSALKLISVSHNRMKGLKKQNEQLQKKIEDIKFVDRAKCVLIEYLKMSEAEAHRFIEKQAMDLRVTKREIASRILKTYEKMDSILIVSSSLKVSSTLEELLKFNSSYNEIVMARNAGEAKRILLDRDFDLCIINTPLTDEFGTNLAINIANRETSQVMLIVKSELEDEISDKVEDYGIFVVAKPVNRQLFWSALKLISVSHNRMKGLKKQNEQLQKKIEDIKFVDRAKCVLIEYLKMSEAEAHRFIEKQAMDLRVTKREIASRILKTYEK

Organism: Acetivibrio thermocellus (strain ATCC 27405 / DSM 1237 / JCM 9322 / NBRC 103400 / NCIMB 10682 / NRRL B-4536 / VPI 7372) (NCBI:txid203119)